Protein AF-A0A452ZHY8-F1 (afdb_monomer_lite)

Radius of gyration: 26.72 Å; chains: 1; bounding box: 49×67×68 Å

Sequence (196 aa):
EKAAPAADADHSKALELFGELCGEADCHALRGLLEKEVHNFFKKNFKFLVTDTVEHSDGVQKYIRVRVGSEAGGGRGRGGRGGGGRGGGGRGRKRKNMNGSDWGDDRPFDSRGSSSWPANAGKFLRFHLCKENKDTQDALGVIGKMLGLQSRSFGFSGTKDKRAVTTQQVTVFKVPANKIAALNKRLYGIKVGNFW

InterPro domains:
  IPR001656 Pseudouridine synthase, TruD [PF01142] (119-186)
  IPR001656 Pseudouridine synthase, TruD [PTHR13326] (28-196)
  IPR020103 Pseudouridine synthase, catalytic domain superfamily [SSF55120] (116-195)
  IPR020119 Pseudouridine synthase TruD, conserved site [PS01268] (158-171)

pLDDT: mean 73.26, std 20.76, range [31.92, 96.25]

Organism: Aegilops tauschii subsp. strangulata (NCBI:txid200361)

Foldseek 3Di:
DDDDPDPPPPCVVVLVVVCVVPNPVVSVVVVVVVVVVVQVVCVVQPVQKDWDWDADPVNPDIDIDIDGHPPVCPPPPPPDDDDDDDDDDDDDDDPPDPDDDPPPPVPPPDPVDDPNQDPPDDQKKKKKKWAALAKPLVLLCVLCVQVVHDSVQKDFDDIDDNHGTDIGMIMGGRDDPVSSQVCQVVDDRMHMGDID

Secondary structure (DSSP, 8-state):
--PPPP----THHHHHHHHHHH-HHHHHHHHHHHHHHHHHHHHHH-TTEEEEEEE-TTSS-EEEEEEE-GGG----------------------------------S-S--SS-TTS-TTS-SEEEEEEEEES--HHHHHHHHHHHHT--GGGEEES----SSSEEEEEEEEES--HHHHHHGGGT-SSEEEE---

Structure (mmCIF, N/CA/C/O backbone):
data_AF-A0A452ZHY8-F1
#
_entry.id   AF-A0A452ZHY8-F1
#
loop_
_atom_site.group_PDB
_atom_site.id
_atom_site.t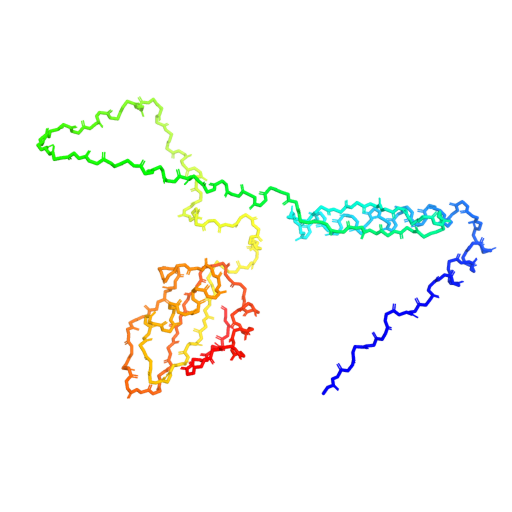ype_symbol
_atom_site.label_atom_id
_atom_site.label_alt_id
_atom_site.label_comp_id
_atom_site.label_asym_id
_atom_site.label_entity_id
_atom_site.label_seq_id
_atom_site.pdbx_PDB_ins_code
_atom_site.Cartn_x
_atom_site.Cartn_y
_atom_site.Cartn_z
_atom_site.occupancy
_atom_site.B_iso_or_equiv
_atom_site.auth_seq_id
_atom_site.auth_comp_id
_atom_site.auth_asym_id
_atom_site.auth_atom_id
_atom_site.pdbx_PDB_model_num
ATOM 1 N N . GLU A 1 1 ? -5.598 -25.749 1.623 1.00 36.91 1 GLU A N 1
ATOM 2 C CA . GLU A 1 1 ? -6.836 -25.315 2.293 1.00 36.91 1 GLU A CA 1
ATOM 3 C C . GLU A 1 1 ? -6.612 -25.468 3.790 1.00 36.91 1 GLU A C 1
ATOM 5 O O . GLU A 1 1 ? -6.402 -26.582 4.241 1.00 36.91 1 GLU A O 1
ATOM 10 N N . LYS A 1 2 ? -6.418 -24.371 4.531 1.00 38.81 2 LYS A N 1
ATOM 11 C CA . LYS A 1 2 ? -6.102 -24.436 5.967 1.00 38.81 2 LYS A CA 1
ATOM 12 C C . LYS A 1 2 ? -7.285 -23.819 6.698 1.00 38.81 2 LYS A C 1
ATOM 14 O O . LYS A 1 2 ? -7.429 -22.599 6.693 1.00 38.81 2 LYS A O 1
ATOM 19 N N . ALA A 1 3 ? -8.164 -24.682 7.199 1.00 38.59 3 ALA A N 1
ATOM 20 C CA . ALA A 1 3 ? -9.330 -24.303 7.979 1.00 38.59 3 ALA A CA 1
ATOM 21 C C . ALA A 1 3 ? -8.893 -23.469 9.194 1.00 38.59 3 ALA A C 1
ATOM 23 O O . ALA A 1 3 ? -7.910 -23.797 9.863 1.00 38.59 3 ALA A O 1
ATOM 24 N N . ALA A 1 4 ? -9.598 -22.365 9.436 1.00 36.81 4 ALA A N 1
ATOM 25 C CA . ALA A 1 4 ? -9.479 -21.615 10.676 1.00 36.81 4 ALA A CA 1
ATOM 26 C C . ALA A 1 4 ? -9.953 -22.508 11.839 1.00 36.81 4 ALA A C 1
ATOM 28 O O . ALA A 1 4 ? -10.940 -23.226 11.661 1.00 36.81 4 ALA A O 1
ATOM 29 N N . PRO A 1 5 ? -9.289 -22.501 13.007 1.00 41.28 5 PRO A N 1
ATOM 30 C CA . PRO A 1 5 ? -9.844 -23.158 14.182 1.00 41.28 5 PRO A CA 1
ATOM 31 C C . PRO A 1 5 ? -11.167 -22.471 14.547 1.00 41.28 5 PRO A C 1
ATOM 33 O O . PRO A 1 5 ? -11.229 -21.241 14.614 1.00 41.28 5 PRO A O 1
ATOM 36 N N . ALA A 1 6 ? -12.221 -23.272 14.712 1.00 38.12 6 ALA A N 1
ATOM 37 C CA . ALA A 1 6 ? -13.543 -22.820 15.122 1.00 38.12 6 ALA A CA 1
ATOM 38 C C . ALA A 1 6 ? -13.436 -21.999 16.416 1.00 38.12 6 ALA A C 1
ATOM 40 O O . ALA A 1 6 ? -12.842 -22.440 17.398 1.00 38.12 6 ALA A O 1
ATOM 41 N N . ALA A 1 7 ? -13.989 -20.790 16.385 1.00 47.16 7 ALA A N 1
ATOM 42 C CA . ALA A 1 7 ? -13.972 -19.823 17.476 1.00 47.16 7 ALA A CA 1
ATOM 43 C C . ALA A 1 7 ? -15.085 -20.072 18.515 1.00 47.16 7 ALA A C 1
ATOM 45 O O . ALA A 1 7 ? -15.485 -19.140 19.201 1.00 47.16 7 ALA A O 1
ATOM 46 N N . ASP A 1 8 ? -15.563 -21.311 18.647 1.00 45.50 8 ASP A N 1
ATOM 47 C CA . ASP A 1 8 ? -16.618 -21.700 19.592 1.00 45.50 8 ASP A CA 1
ATOM 48 C C . ASP A 1 8 ? -16.022 -22.406 20.815 1.00 45.50 8 ASP A C 1
ATOM 50 O O . ASP A 1 8 ? -16.401 -23.515 21.187 1.00 45.50 8 ASP A O 1
ATOM 54 N N . ALA A 1 9 ? -15.042 -21.767 21.457 1.00 54.12 9 ALA A N 1
ATOM 55 C CA . ALA A 1 9 ? -14.790 -22.082 22.854 1.00 54.12 9 ALA A CA 1
ATOM 56 C C . ALA A 1 9 ? -15.953 -21.473 23.647 1.00 54.12 9 ALA A C 1
ATOM 58 O O . ALA A 1 9 ? -16.084 -20.253 23.745 1.00 54.12 9 ALA A O 1
ATOM 59 N N . ASP A 1 10 ? -16.840 -22.328 24.141 1.00 59.06 10 ASP A N 1
ATOM 60 C CA . ASP A 1 10 ? -18.013 -21.936 24.912 1.00 59.06 10 ASP A CA 1
ATOM 61 C C . ASP A 1 10 ? -17.572 -21.469 26.312 1.00 59.06 10 ASP A C 1
ATOM 63 O O . ASP A 1 10 ? -17.487 -22.235 27.273 1.00 59.06 10 ASP A O 1
ATOM 67 N N . HIS A 1 11 ? -17.196 -20.190 26.412 1.00 64.56 11 HIS A N 1
ATOM 68 C CA . HIS A 1 11 ? -16.722 -19.566 27.654 1.00 64.56 11 HIS A CA 1
ATOM 69 C C . HIS A 1 11 ? -17.855 -19.342 28.670 1.00 64.56 11 HIS A C 1
ATOM 71 O O . HIS A 1 11 ? -17.598 -18.895 29.789 1.00 64.56 11 HIS A O 1
ATOM 77 N N . SER A 1 12 ? -19.096 -19.672 28.304 1.00 64.31 12 SER A N 1
ATOM 78 C CA . SER A 1 12 ? -20.286 -19.586 29.155 1.00 64.31 12 SER A CA 1
ATOM 79 C C . SER A 1 12 ? -20.088 -20.370 30.453 1.00 64.31 12 SER A C 1
ATOM 81 O O . SER A 1 12 ? -20.297 -19.833 31.538 1.00 64.31 12 SER A O 1
ATOM 83 N N . LYS A 1 13 ? -19.515 -21.577 30.352 1.00 66.62 13 LYS A N 1
ATOM 84 C CA . LYS A 1 13 ? -19.197 -22.441 31.500 1.00 66.62 13 LYS A CA 1
ATOM 85 C C . LYS A 1 13 ? -18.173 -21.834 32.460 1.00 66.62 13 LYS A C 1
ATOM 87 O O . LYS A 1 13 ? -18.271 -22.022 33.666 1.00 66.62 13 LYS A O 1
ATOM 92 N N . ALA A 1 14 ? -17.187 -21.102 31.941 1.00 67.44 14 ALA A N 1
ATOM 93 C CA . ALA A 1 14 ? -16.179 -20.450 32.775 1.00 67.44 14 ALA A CA 1
ATOM 94 C C . ALA A 1 14 ? -16.770 -19.269 33.560 1.00 67.44 14 ALA A C 1
ATOM 96 O O . ALA A 1 14 ? -16.368 -19.030 34.693 1.00 67.44 14 ALA A O 1
ATOM 97 N N . LEU A 1 15 ? -17.736 -18.556 32.974 1.00 64.94 15 LEU A N 1
ATOM 98 C CA . LEU A 1 15 ? -18.441 -17.459 33.637 1.00 64.94 15 LEU A CA 1
ATOM 99 C C . LEU A 1 15 ? -19.461 -17.963 34.667 1.00 64.94 15 LEU A C 1
ATOM 101 O O . LEU A 1 15 ? -19.604 -17.331 35.707 1.00 64.94 15 LEU A O 1
ATOM 105 N N . GLU A 1 16 ? -20.125 -19.092 34.407 1.00 66.38 16 GLU A N 1
ATOM 106 C CA . GLU A 1 16 ? -21.015 -19.753 35.376 1.00 66.38 16 GLU A CA 1
ATOM 107 C C . GLU A 1 16 ? -20.241 -20.239 36.607 1.00 66.38 16 GLU A C 1
ATOM 109 O O . GLU A 1 16 ? -20.597 -19.888 37.730 1.00 66.38 16 GLU A O 1
ATOM 114 N N . LEU A 1 17 ? -19.113 -20.933 36.403 1.00 67.88 17 LEU A N 1
ATOM 115 C CA . LEU A 1 17 ? -18.230 -21.365 37.495 1.00 67.88 17 LEU A CA 1
ATOM 116 C C . LEU A 1 17 ? -17.676 -20.183 38.305 1.00 67.88 17 LEU A C 1
ATOM 118 O O . LEU A 1 17 ? -17.515 -20.276 39.519 1.00 67.88 17 LEU A O 1
ATOM 122 N N . PHE A 1 18 ? -17.389 -19.054 37.649 1.00 63.06 18 PHE A N 1
ATOM 123 C CA . PHE A 1 18 ? -16.955 -17.839 38.341 1.00 63.06 18 PHE A CA 1
ATOM 124 C C . PHE A 1 18 ? -18.095 -17.202 39.154 1.00 63.06 18 PHE A C 1
ATOM 126 O O . PHE A 1 18 ? -17.855 -16.669 40.238 1.00 63.06 18 PHE A O 1
ATOM 133 N N . GLY A 1 19 ? -19.335 -17.304 38.663 1.00 63.78 19 GLY A N 1
ATOM 134 C CA . GLY A 1 19 ? -20.552 -16.881 39.362 1.00 63.78 19 GLY A CA 1
ATOM 135 C C . GLY A 1 19 ? -20.787 -17.644 40.655 1.00 63.78 19 GLY A C 1
ATOM 136 O O . GLY A 1 19 ? -21.099 -17.029 41.673 1.00 63.78 19 GLY A O 1
ATOM 137 N N . GLU A 1 20 ? -20.556 -18.954 40.641 1.00 69.56 20 GLU A N 1
ATOM 138 C CA . GLU A 1 20 ? -20.642 -19.800 41.837 1.00 69.56 20 GLU A CA 1
ATOM 139 C C . GLU A 1 20 ? -19.535 -19.496 42.862 1.00 69.56 20 GLU A C 1
ATOM 141 O O . GLU A 1 20 ? -19.762 -19.610 44.065 1.00 69.56 20 GLU A O 1
ATOM 146 N N . LEU A 1 21 ? -18.348 -19.081 42.404 1.00 69.06 21 LEU A N 1
ATOM 147 C CA . LEU A 1 21 ? -17.177 -18.825 43.254 1.00 69.06 21 LEU A CA 1
ATOM 148 C C . LEU A 1 21 ? -17.142 -17.424 43.880 1.00 69.06 21 LEU A C 1
ATOM 150 O O . LEU A 1 21 ? -16.741 -17.284 45.034 1.00 69.06 21 LEU A O 1
ATOM 154 N N . CYS A 1 22 ? -17.514 -16.388 43.125 1.00 67.50 22 CYS A N 1
ATOM 155 C CA . CYS A 1 22 ? -17.389 -14.986 43.547 1.00 67.50 22 CYS A CA 1
ATOM 156 C C . CYS A 1 22 ? -18.741 -14.281 43.737 1.00 67.50 22 CYS A C 1
ATOM 158 O O . CYS A 1 22 ? -18.785 -13.146 44.197 1.00 67.50 22 CYS A O 1
ATOM 160 N N . GLY A 1 23 ? -19.855 -14.940 43.419 1.00 70.12 23 GLY A N 1
ATOM 161 C CA . GLY A 1 23 ? -21.178 -14.331 43.454 1.00 70.12 23 GLY A CA 1
ATOM 162 C C . GLY A 1 23 ? -21.508 -13.528 42.191 1.00 70.12 23 GLY A C 1
ATOM 163 O O . GLY A 1 23 ? -20.652 -13.071 41.428 1.00 70.12 23 GLY A O 1
ATOM 164 N N . GLU A 1 24 ? -22.808 -13.359 41.958 1.00 64.50 24 GLU A N 1
ATOM 165 C CA . GLU A 1 24 ? -23.361 -12.822 40.708 1.00 64.50 24 GLU A CA 1
ATOM 166 C C . GLU A 1 24 ? -23.019 -11.334 40.481 1.00 64.50 24 GLU A C 1
ATOM 168 O O . GLU A 1 24 ? -22.801 -10.899 39.346 1.00 64.50 24 GLU A O 1
ATOM 173 N N . ALA A 1 25 ? -22.877 -10.564 41.566 1.00 68.44 25 ALA A N 1
ATOM 174 C CA . ALA A 1 25 ? -22.497 -9.151 41.521 1.00 68.44 25 ALA A CA 1
ATOM 175 C C . ALA A 1 25 ? -21.068 -8.939 40.983 1.00 68.44 25 ALA A C 1
ATOM 177 O O . ALA A 1 25 ? -20.843 -8.062 40.141 1.00 68.44 25 ALA A O 1
ATOM 178 N N . ASP A 1 26 ? -20.119 -9.776 41.406 1.00 73.38 26 ASP A N 1
ATOM 179 C CA . ASP A 1 26 ? -18.714 -9.681 40.998 1.00 73.38 26 ASP A CA 1
ATOM 180 C C . ASP A 1 26 ? -18.525 -10.113 39.539 1.00 73.38 26 ASP A C 1
ATOM 182 O O . ASP A 1 26 ? -17.760 -9.501 38.786 1.00 73.38 26 ASP A O 1
ATOM 186 N N . CYS A 1 27 ? -19.310 -11.092 39.086 1.00 65.69 27 CYS A N 1
ATOM 187 C CA . CYS A 1 27 ? -19.359 -11.480 37.677 1.00 65.69 27 CYS A CA 1
ATOM 188 C C . CYS A 1 27 ? -19.886 -10.360 36.777 1.00 65.69 27 CYS A C 1
ATOM 190 O O . CYS A 1 27 ? -19.333 -10.117 35.699 1.00 65.69 27 CYS A O 1
ATOM 192 N N . HIS A 1 28 ? -20.927 -9.645 37.210 1.00 71.25 28 HIS A N 1
ATOM 193 C CA . HIS A 1 28 ? -21.454 -8.506 36.461 1.00 71.25 28 HIS A CA 1
ATOM 194 C C . HIS A 1 28 ? -20.443 -7.345 36.409 1.00 71.25 28 HIS A C 1
ATOM 196 O O . HIS A 1 28 ? -20.265 -6.716 35.360 1.00 71.25 28 HIS A O 1
ATOM 202 N N . ALA A 1 29 ? -19.724 -7.090 37.508 1.00 76.81 29 ALA A N 1
ATOM 203 C CA . ALA A 1 29 ? -18.660 -6.089 37.555 1.00 76.81 29 ALA A CA 1
ATOM 204 C C . ALA A 1 29 ? -17.498 -6.428 36.602 1.00 76.81 29 ALA A C 1
ATOM 206 O O . ALA A 1 29 ? -17.050 -5.561 35.845 1.00 76.81 29 ALA A O 1
ATOM 207 N N . LEU A 1 30 ? -17.056 -7.690 36.575 1.00 77.12 30 LEU A N 1
ATOM 208 C CA . LEU A 1 30 ? -16.017 -8.168 35.657 1.00 77.12 30 LEU A CA 1
ATOM 209 C C . LEU A 1 30 ? -16.431 -8.053 34.188 1.00 77.12 30 LEU A C 1
ATOM 211 O O . LEU A 1 30 ? -15.639 -7.577 33.372 1.00 77.12 30 LEU A O 1
ATOM 215 N N . ARG A 1 31 ? -17.677 -8.412 33.846 1.00 76.75 31 ARG A N 1
ATOM 216 C CA . ARG A 1 31 ? -18.214 -8.207 32.489 1.00 76.75 31 ARG A CA 1
ATOM 217 C C . ARG A 1 31 ? -18.175 -6.729 32.095 1.00 76.75 31 ARG A C 1
ATOM 219 O O . ARG A 1 31 ? -17.670 -6.401 31.024 1.00 76.75 31 ARG A O 1
ATOM 226 N N . GLY A 1 32 ? -18.604 -5.832 32.984 1.00 79.44 32 GLY A N 1
ATOM 227 C CA . GLY A 1 32 ? -18.567 -4.387 32.734 1.00 79.44 32 GLY A CA 1
ATOM 228 C C . GLY A 1 32 ? -17.150 -3.815 32.574 1.00 79.44 32 GLY A C 1
ATOM 229 O O . GLY A 1 32 ? -16.938 -2.897 31.778 1.00 79.44 32 GLY A O 1
ATOM 23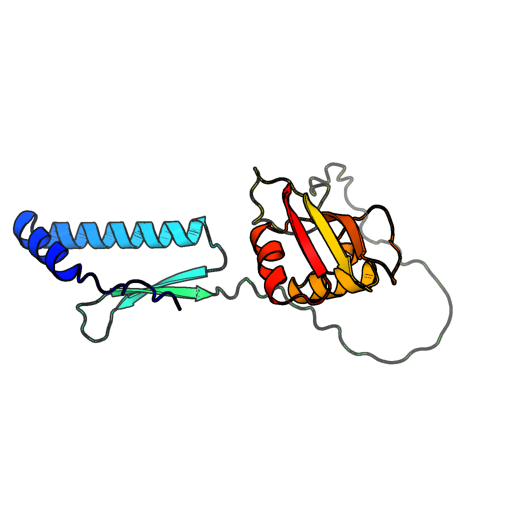0 N N . LEU A 1 33 ? -16.160 -4.348 33.299 1.00 82.25 33 LEU A N 1
ATOM 231 C CA . LEU A 1 33 ? -14.751 -3.976 33.122 1.00 82.25 33 LEU A CA 1
ATOM 232 C C . LEU A 1 33 ? -14.205 -4.446 31.771 1.00 82.25 33 LEU A C 1
ATOM 234 O O . LEU A 1 33 ? -13.568 -3.660 31.066 1.00 82.25 33 LEU A O 1
ATOM 238 N N . LEU A 1 34 ? -14.490 -5.693 31.390 1.00 82.94 34 LEU A N 1
ATOM 239 C CA . LEU A 1 34 ? -14.065 -6.257 30.111 1.00 82.94 34 LEU A CA 1
ATOM 240 C C . LEU A 1 34 ? -14.664 -5.474 28.935 1.00 82.94 34 LEU A C 1
ATOM 242 O O . LEU A 1 34 ? -13.941 -5.107 28.010 1.00 82.94 34 LEU A O 1
ATOM 246 N N . GLU A 1 35 ? -15.958 -5.149 28.997 1.00 84.12 35 GLU A N 1
ATOM 247 C CA . GLU A 1 35 ? -16.627 -4.316 27.993 1.00 84.12 35 GLU A CA 1
ATOM 248 C C . GLU A 1 35 ? -15.914 -2.968 27.824 1.00 84.12 35 GLU A C 1
ATOM 250 O O . GLU A 1 35 ? -15.536 -2.591 26.709 1.00 84.12 35 GLU A O 1
ATOM 255 N N . LYS A 1 36 ? -15.662 -2.253 28.930 1.00 85.44 36 LYS A N 1
ATOM 256 C CA . LYS A 1 36 ? -14.953 -0.963 28.908 1.00 85.44 36 LYS A CA 1
ATOM 257 C C . LYS A 1 36 ? -13.563 -1.080 28.291 1.00 85.44 36 LYS A C 1
ATOM 259 O O . LYS A 1 36 ? -13.186 -0.215 27.494 1.00 85.44 36 LYS A O 1
ATOM 264 N N . GLU A 1 37 ? -12.811 -2.124 28.629 1.00 86.44 37 GLU A N 1
ATOM 265 C CA . GLU A 1 37 ? -11.452 -2.298 28.120 1.00 86.44 37 GLU A CA 1
ATOM 266 C C . GLU A 1 37 ? -11.441 -2.601 26.619 1.00 86.44 37 GLU A C 1
ATOM 268 O O . GLU A 1 37 ? -10.663 -2.002 25.871 1.00 86.44 37 GLU A O 1
ATOM 273 N N . VAL A 1 38 ? -12.381 -3.419 26.137 1.00 87.31 38 VAL A N 1
ATOM 274 C CA . VAL A 1 38 ? -12.543 -3.666 24.699 1.00 87.31 38 VAL A CA 1
ATOM 275 C C . VAL A 1 38 ? -12.931 -2.376 23.967 1.00 87.31 38 VAL A C 1
ATOM 277 O O . VAL A 1 38 ? -12.303 -2.025 22.964 1.00 87.31 38 VAL A O 1
ATOM 280 N N . HIS A 1 39 ? -13.892 -1.596 24.478 1.00 85.19 39 HIS A N 1
ATOM 281 C CA . HIS A 1 39 ? -14.227 -0.291 23.892 1.00 85.19 39 HIS A CA 1
ATOM 282 C C . HIS A 1 39 ? -13.020 0.660 23.850 1.00 85.19 39 HIS A C 1
ATOM 284 O O . HIS A 1 39 ? -12.799 1.332 22.836 1.00 85.19 39 HIS A O 1
ATOM 290 N N . ASN A 1 40 ? -12.217 0.708 24.916 1.00 87.38 40 ASN A N 1
ATOM 291 C CA . ASN A 1 40 ? -11.002 1.521 24.980 1.00 87.38 40 ASN A CA 1
ATOM 292 C C . ASN A 1 40 ? -9.948 1.071 23.967 1.00 87.38 40 ASN A C 1
ATOM 294 O O . ASN A 1 40 ? -9.325 1.919 23.321 1.00 87.38 40 ASN A O 1
ATOM 298 N N . PHE A 1 41 ? -9.768 -0.237 23.784 1.00 86.88 41 PHE A N 1
ATOM 299 C CA . PHE A 1 41 ? -8.856 -0.787 22.788 1.00 86.88 41 PHE A CA 1
ATOM 300 C C . PHE A 1 41 ? -9.218 -0.318 21.373 1.00 86.88 41 PHE A C 1
ATOM 302 O O . PHE A 1 41 ? -8.347 0.167 20.643 1.00 86.88 41 PHE A O 1
ATOM 309 N N . PHE A 1 42 ? -10.501 -0.379 20.997 1.00 86.12 42 PHE A N 1
ATOM 310 C CA . PHE A 1 42 ? -10.949 0.107 19.689 1.00 86.12 42 PHE A CA 1
ATOM 311 C C . PHE A 1 42 ? -10.802 1.625 19.548 1.00 86.12 42 PHE A C 1
ATOM 313 O O . PHE A 1 42 ? -10.274 2.085 18.538 1.00 86.12 42 PHE A O 1
ATOM 320 N N . LYS A 1 43 ? -11.170 2.410 20.570 1.00 81.25 43 LYS A N 1
ATOM 321 C CA . LYS A 1 43 ? -11.026 3.878 20.544 1.00 81.25 43 LYS A CA 1
ATOM 322 C C . LYS A 1 43 ? -9.569 4.330 20.399 1.00 81.25 43 LYS A C 1
ATOM 324 O O . LYS A 1 43 ? -9.292 5.279 19.666 1.00 81.25 43 LYS A O 1
ATOM 329 N N . LYS A 1 44 ? -8.632 3.657 21.077 1.00 80.44 44 LYS A N 1
ATOM 330 C CA . LYS A 1 44 ? -7.197 3.987 21.029 1.00 80.44 44 LYS A CA 1
ATOM 331 C C . LYS A 1 44 ? -6.570 3.630 19.679 1.00 80.44 44 LYS A C 1
ATOM 333 O O . LYS A 1 44 ? -5.830 4.441 19.124 1.00 80.44 44 LYS A O 1
ATOM 338 N N . ASN A 1 45 ? -6.874 2.446 19.142 1.00 81.56 45 ASN A N 1
ATOM 339 C CA . ASN A 1 45 ? -6.190 1.908 17.960 1.00 81.56 45 ASN A CA 1
ATOM 340 C C . ASN A 1 45 ? -6.899 2.219 16.632 1.00 81.56 45 ASN A C 1
ATOM 342 O O . ASN A 1 45 ? -6.251 2.327 15.591 1.00 81.56 45 ASN A O 1
ATOM 346 N N . PHE A 1 46 ? -8.222 2.392 16.651 1.00 80.06 46 PHE A N 1
ATOM 347 C CA . PHE A 1 46 ? -9.054 2.476 15.453 1.00 80.06 46 PHE A CA 1
ATOM 348 C C . PHE A 1 46 ? -10.044 3.640 15.541 1.00 80.06 46 PHE A C 1
ATOM 350 O O . PHE A 1 46 ? -11.252 3.447 15.603 1.00 80.06 46 PHE A O 1
ATOM 357 N N . LYS A 1 47 ? -9.531 4.875 15.469 1.00 77.50 47 LYS A N 1
ATOM 358 C CA . LYS A 1 47 ? -10.323 6.122 15.568 1.00 77.50 47 LYS A CA 1
ATOM 359 C C . LYS A 1 47 ? -11.478 6.247 14.557 1.00 77.50 47 LYS A C 1
ATOM 361 O O . LYS A 1 47 ? -12.364 7.064 14.751 1.00 77.50 47 LYS A O 1
ATOM 366 N N . PHE A 1 48 ? -11.454 5.474 13.470 1.00 75.81 48 PHE A N 1
ATOM 367 C CA . PHE A 1 48 ? -12.508 5.442 12.447 1.00 75.81 48 PHE A CA 1
ATOM 368 C C . PHE A 1 48 ? -13.602 4.398 12.727 1.00 75.81 48 PHE A C 1
ATOM 370 O O . PHE A 1 48 ? -14.567 4.312 11.968 1.00 75.81 48 PHE A O 1
ATOM 377 N N . LEU A 1 49 ? -13.444 3.575 13.766 1.00 80.19 49 LEU A N 1
ATOM 378 C CA . LEU A 1 49 ? -14.420 2.577 14.181 1.00 80.19 49 LEU A CA 1
ATOM 379 C C . LEU A 1 49 ? -15.186 3.081 15.403 1.00 80.19 49 LEU A C 1
ATOM 381 O O . LEU A 1 49 ? -14.607 3.584 16.363 1.00 80.19 49 LEU A O 1
ATOM 385 N N . VAL A 1 50 ? -16.500 2.917 15.356 1.00 81.19 50 VAL A N 1
ATOM 386 C CA . VAL A 1 50 ? -17.420 3.182 16.458 1.00 81.19 50 VAL A CA 1
ATOM 387 C C . VAL A 1 50 ? -17.834 1.837 17.029 1.00 81.19 50 VAL A C 1
ATOM 389 O O . VAL A 1 50 ? -18.248 0.953 16.281 1.00 81.19 50 VAL A O 1
ATOM 392 N N . THR A 1 51 ? -17.704 1.675 18.341 1.00 86.75 51 THR A N 1
ATOM 393 C CA . THR A 1 51 ? -18.106 0.455 19.041 1.00 86.75 51 THR A CA 1
ATOM 394 C C . THR A 1 51 ? -19.262 0.733 19.986 1.00 86.75 51 THR A C 1
ATOM 396 O O . THR A 1 51 ? -19.238 1.715 20.727 1.00 86.75 51 THR A O 1
ATOM 399 N N . ASP A 1 52 ? -20.264 -0.140 19.964 1.00 84.44 52 ASP A N 1
ATOM 400 C CA . ASP A 1 52 ? -21.441 -0.079 20.826 1.00 84.44 52 ASP A CA 1
ATOM 401 C C . ASP A 1 52 ? -21.837 -1.477 21.304 1.00 84.44 52 ASP A C 1
ATOM 403 O O . ASP A 1 52 ? -21.749 -2.438 20.541 1.00 84.44 52 ASP A O 1
ATOM 407 N N . THR A 1 53 ? -22.250 -1.589 22.563 1.00 86.06 53 THR A N 1
ATOM 408 C CA . THR A 1 53 ? -22.765 -2.842 23.124 1.00 86.06 53 THR A CA 1
ATOM 409 C C . THR A 1 53 ? -24.202 -3.035 22.665 1.00 86.06 53 THR A C 1
ATOM 411 O O . THR A 1 53 ? -25.028 -2.132 22.799 1.00 86.06 53 THR A O 1
ATOM 414 N N . VAL A 1 54 ? -24.497 -4.205 22.110 1.00 82.81 54 VAL A N 1
ATOM 415 C CA . VAL A 1 54 ? -25.844 -4.609 21.715 1.00 82.81 54 VAL A CA 1
ATOM 416 C C . VAL A 1 54 ? -26.212 -5.858 22.501 1.00 82.81 54 VAL A C 1
ATOM 418 O O . VAL A 1 54 ? -25.418 -6.792 22.613 1.00 82.81 54 VAL A O 1
ATOM 421 N N . GLU A 1 55 ? -27.417 -5.853 23.054 1.00 83.44 55 GLU A N 1
ATOM 422 C CA . GLU A 1 55 ? -27.992 -7.009 23.732 1.00 83.44 55 GLU A CA 1
ATOM 423 C C . GLU A 1 55 ? -28.738 -7.861 22.702 1.00 83.44 55 GLU A C 1
ATOM 425 O O . GLU A 1 55 ? -29.445 -7.340 21.834 1.00 83.44 55 GLU A O 1
ATOM 430 N N . HIS A 1 56 ? -28.527 -9.173 22.753 1.00 74.50 56 HIS A N 1
ATOM 431 C CA . HIS A 1 56 ? -29.264 -10.130 21.939 1.00 74.50 56 HIS A CA 1
ATOM 432 C C . HIS A 1 56 ? -30.714 -10.238 22.438 1.00 74.50 56 HIS A C 1
ATOM 434 O O . HIS A 1 56 ? -30.985 -9.958 23.606 1.00 74.50 56 HIS A O 1
ATOM 440 N N . SER A 1 57 ? -31.642 -10.661 21.572 1.00 69.69 57 SER A N 1
ATOM 441 C CA . SER A 1 57 ? -33.086 -10.756 21.872 1.00 69.69 57 SER A CA 1
ATOM 442 C C . SER A 1 57 ? -33.413 -11.562 23.126 1.00 69.69 57 SER A C 1
ATOM 444 O O . SER A 1 57 ? -34.440 -11.333 23.756 1.00 69.69 57 SER A O 1
ATOM 446 N N . ASP A 1 58 ?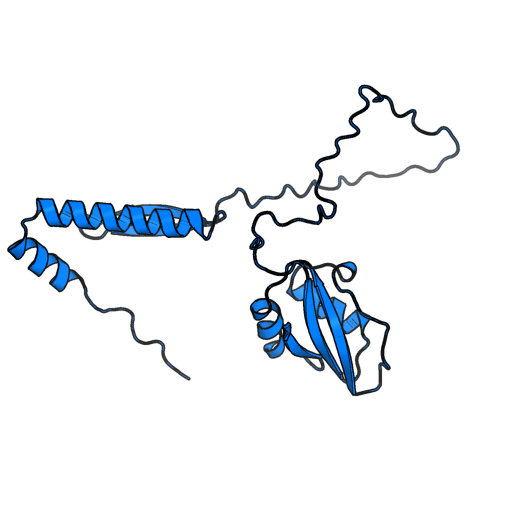 -32.520 -12.475 23.491 1.00 70.00 58 ASP A N 1
ATOM 447 C CA . ASP A 1 58 ? -32.707 -13.410 24.591 1.00 70.00 58 ASP A CA 1
ATOM 448 C C . ASP A 1 58 ? -32.293 -12.802 25.944 1.00 70.00 58 ASP A C 1
ATOM 450 O O . ASP A 1 58 ? -32.423 -13.452 26.974 1.00 70.00 58 ASP A O 1
ATOM 454 N N . GLY A 1 59 ? -31.746 -11.577 25.968 1.00 65.06 59 GLY A N 1
ATOM 455 C CA . GLY A 1 59 ? -31.315 -10.860 27.181 1.00 65.06 59 GLY A CA 1
ATOM 456 C C . GLY A 1 59 ? -30.066 -11.430 27.872 1.00 65.06 59 GLY A C 1
ATOM 457 O O . GLY A 1 59 ? -29.447 -10.755 28.691 1.00 65.06 59 GLY A O 1
ATOM 458 N N . VAL A 1 60 ? -29.659 -12.651 27.516 1.00 66.94 60 VAL A N 1
ATOM 459 C CA . VAL A 1 60 ? -28.526 -13.371 28.122 1.00 66.94 60 VAL A CA 1
ATOM 460 C C . VAL A 1 60 ? -27.188 -13.004 27.472 1.00 66.94 60 VAL A C 1
ATOM 462 O O . VAL A 1 60 ? -26.158 -12.919 28.146 1.00 66.94 60 VAL A O 1
ATOM 465 N N . GLN A 1 61 ? -27.184 -12.773 26.157 1.00 69.44 61 GLN A N 1
ATOM 466 C CA . GLN A 1 61 ? -25.964 -12.529 25.390 1.00 69.44 61 GLN A CA 1
ATOM 467 C C . GLN A 1 61 ? -25.797 -11.046 25.058 1.00 69.44 61 GLN A C 1
ATOM 469 O O . GLN A 1 61 ? -26.709 -10.397 24.549 1.00 69.44 61 GLN A O 1
ATOM 474 N N . LYS A 1 62 ? -24.594 -10.521 25.302 1.00 78.38 62 LYS A N 1
ATOM 475 C CA . LYS A 1 62 ? -24.183 -9.168 24.913 1.00 78.38 62 LYS A CA 1
ATOM 476 C C . LYS A 1 62 ? -22.999 -9.266 23.968 1.00 78.38 62 LYS A C 1
ATOM 478 O O . LYS A 1 62 ? -22.090 -10.062 24.193 1.00 78.38 62 LYS A O 1
ATOM 483 N N . TYR A 1 63 ? -23.000 -8.455 22.920 1.00 82.56 63 TYR A N 1
ATOM 484 C CA . TYR A 1 63 ? -21.898 -8.398 21.968 1.00 82.56 63 TYR A CA 1
ATOM 485 C C . TYR A 1 63 ? -21.529 -6.956 21.646 1.00 82.56 63 TYR A C 1
ATOM 487 O O . TYR A 1 63 ? -22.366 -6.054 21.614 1.00 82.56 63 TYR A O 1
ATOM 495 N N . ILE A 1 64 ? -20.244 -6.739 21.377 1.00 85.75 64 ILE A N 1
ATOM 496 C CA . ILE A 1 64 ? -19.740 -5.437 20.950 1.00 85.75 64 ILE A CA 1
ATOM 497 C C . ILE A 1 64 ? -19.853 -5.370 19.432 1.00 85.75 64 ILE A C 1
ATOM 499 O O . ILE A 1 64 ? -19.132 -6.044 18.695 1.00 85.75 64 ILE A O 1
ATOM 503 N N . ARG A 1 65 ? -20.767 -4.530 18.954 1.00 84.06 65 ARG A N 1
ATOM 504 C CA . ARG A 1 65 ? -20.915 -4.222 17.537 1.00 84.06 65 ARG A CA 1
ATOM 505 C C . ARG A 1 65 ? -19.882 -3.174 17.143 1.00 84.06 65 ARG A C 1
ATOM 507 O O . ARG A 1 65 ? -19.760 -2.132 17.781 1.00 84.06 65 ARG A O 1
ATOM 514 N N . VAL A 1 66 ? -19.163 -3.435 16.054 1.00 85.50 66 VAL A N 1
ATOM 515 C CA . VAL A 1 66 ? -18.169 -2.518 15.485 1.00 85.50 66 VAL A CA 1
ATOM 516 C C . VAL A 1 66 ? -18.701 -1.966 14.163 1.00 85.50 66 VAL A C 1
ATOM 518 O O . VAL A 1 66 ? -19.018 -2.721 13.246 1.00 85.50 66 VAL A O 1
ATOM 521 N N . ARG A 1 67 ? -18.812 -0.641 14.059 1.00 79.12 67 ARG A N 1
ATOM 522 C CA . ARG A 1 67 ? -19.300 0.090 12.880 1.00 79.12 67 ARG A CA 1
ATOM 523 C C . ARG A 1 67 ? -18.223 1.032 12.357 1.00 79.12 67 ARG A C 1
ATOM 525 O O . ARG A 1 67 ? -17.387 1.510 13.115 1.00 79.12 67 ARG A O 1
ATOM 532 N N . VAL A 1 68 ? -18.249 1.343 11.064 1.00 78.62 68 VAL A N 1
ATOM 533 C CA . VAL A 1 68 ? -17.408 2.416 10.511 1.00 78.62 68 VAL A CA 1
ATOM 534 C C . VAL A 1 68 ? -18.062 3.756 10.844 1.00 78.62 68 VAL A C 1
ATOM 536 O O . VAL A 1 68 ? -19.205 4.002 10.464 1.00 78.62 68 VAL A O 1
ATOM 539 N N . GLY A 1 69 ? -17.352 4.607 11.583 1.00 61.75 69 GLY A N 1
ATOM 540 C CA . GLY A 1 69 ? -17.794 5.955 11.917 1.00 61.75 69 GLY A CA 1
ATOM 541 C C . GLY A 1 69 ? -17.825 6.848 10.680 1.00 61.75 69 GLY A C 1
ATOM 542 O O . GLY A 1 69 ? -16.900 6.848 9.866 1.00 61.75 69 GLY A O 1
ATOM 543 N N . SER A 1 70 ? -18.890 7.637 10.540 1.00 52.75 70 SER A N 1
ATOM 544 C CA . SER A 1 70 ? -19.120 8.480 9.360 1.00 52.75 70 SER A CA 1
ATOM 545 C C . SER A 1 70 ? -18.179 9.695 9.249 1.00 52.75 70 SER A C 1
ATOM 547 O O . SER A 1 70 ? -18.267 10.443 8.277 1.00 52.75 70 SER A O 1
ATOM 549 N N . GLU A 1 71 ? -17.232 9.886 10.172 1.00 48.94 71 GLU A N 1
ATOM 550 C CA . GLU A 1 71 ? -16.223 10.958 10.088 1.00 48.94 71 GLU A CA 1
ATOM 551 C C . GLU A 1 71 ? -15.093 10.674 9.081 1.00 48.94 71 GLU A C 1
ATOM 553 O O . GLU A 1 71 ? -14.263 11.537 8.807 1.00 48.94 71 GLU A O 1
ATOM 558 N N . ALA A 1 72 ? -15.093 9.505 8.430 1.00 43.16 72 ALA A N 1
ATOM 559 C CA . ALA A 1 72 ? -14.267 9.252 7.246 1.00 43.16 72 ALA A CA 1
ATOM 560 C C . ALA A 1 72 ? -14.894 9.786 5.937 1.00 43.16 72 ALA A C 1
ATOM 562 O O . ALA A 1 72 ? -14.401 9.507 4.842 1.00 43.16 72 ALA A O 1
ATOM 563 N N . GLY A 1 73 ? -15.968 10.574 6.027 1.00 36.94 73 GLY A N 1
ATOM 564 C CA . GLY A 1 73 ? -16.496 11.375 4.930 1.00 36.94 73 GLY A CA 1
ATOM 565 C C . GLY A 1 73 ? -15.688 12.653 4.741 1.00 36.94 73 GLY A C 1
ATOM 566 O O . GLY A 1 73 ? -16.199 13.744 4.971 1.00 36.94 73 GLY A O 1
ATOM 567 N N . GLY A 1 74 ? -14.433 12.537 4.297 1.00 38.41 74 GLY A N 1
ATOM 568 C CA . GLY A 1 74 ? -13.737 13.666 3.687 1.00 38.41 74 GLY A CA 1
ATOM 569 C C . GLY A 1 74 ? -14.608 14.178 2.546 1.00 38.41 74 GLY A C 1
ATOM 570 O O . GLY A 1 74 ? -14.718 13.510 1.515 1.00 38.41 74 GLY A O 1
ATOM 571 N N . GLY A 1 75 ? -15.284 15.307 2.772 1.00 32.44 75 GLY A N 1
ATOM 572 C CA . GLY A 1 75 ? -16.174 15.935 1.812 1.00 32.44 75 GLY A CA 1
ATOM 573 C C . GLY A 1 75 ? -15.461 16.047 0.477 1.00 32.44 75 GLY A C 1
ATOM 574 O O . GLY A 1 75 ? -14.587 16.892 0.286 1.00 32.44 75 GLY A O 1
ATOM 575 N N . ARG A 1 76 ? -15.823 15.169 -0.460 1.00 38.12 76 ARG A N 1
ATOM 576 C CA . ARG A 1 76 ? -15.523 15.365 -1.869 1.00 38.12 76 ARG A CA 1
ATOM 577 C C . ARG A 1 76 ? -16.320 16.594 -2.261 1.00 38.12 76 ARG A C 1
ATOM 579 O O . ARG A 1 76 ? -17.500 16.487 -2.584 1.00 38.12 76 ARG A O 1
ATOM 586 N N . GLY A 1 77 ? -15.675 17.757 -2.169 1.00 34.50 77 GLY A N 1
ATOM 587 C CA . GLY A 1 77 ? -16.125 18.983 -2.800 1.00 34.50 77 GLY A CA 1
ATOM 588 C C . GLY A 1 77 ? -16.439 18.646 -4.247 1.00 34.50 77 GLY A C 1
ATOM 589 O O . GLY A 1 77 ? -15.548 18.405 -5.061 1.00 34.50 77 GLY A O 1
ATOM 590 N N . ARG A 1 78 ? -17.734 18.514 -4.508 1.00 36.91 78 ARG A N 1
ATOM 591 C CA . ARG A 1 78 ? -18.342 18.236 -5.795 1.00 36.91 78 ARG A CA 1
ATOM 592 C C . ARG A 1 78 ? -17.924 19.385 -6.702 1.00 36.91 78 ARG A C 1
ATOM 594 O O . ARG A 1 78 ? -18.484 20.471 -6.610 1.00 36.91 78 ARG A O 1
ATOM 601 N N . GLY A 1 79 ? -16.889 19.161 -7.512 1.00 36.03 79 GLY A N 1
ATOM 602 C CA . GLY A 1 79 ? -16.475 20.079 -8.565 1.00 36.03 79 GLY A CA 1
ATOM 603 C C . GLY A 1 79 ? -17.672 20.321 -9.473 1.00 36.03 79 GLY A C 1
ATOM 604 O O . GLY A 1 79 ? -18.052 19.450 -10.256 1.00 36.03 79 GLY A O 1
ATOM 605 N N . GLY A 1 80 ? -18.318 21.467 -9.276 1.00 33.75 80 GLY A N 1
ATOM 606 C CA . GLY A 1 80 ? -19.460 21.901 -10.056 1.00 33.75 80 GLY A CA 1
ATOM 607 C C . GLY A 1 80 ? -19.064 22.016 -11.520 1.00 33.75 80 GLY A C 1
ATOM 608 O O . GLY A 1 80 ? -18.088 22.678 -11.866 1.00 33.75 80 GLY A O 1
ATOM 609 N N . ARG A 1 81 ? -19.840 21.355 -12.378 1.00 42.69 81 ARG A N 1
ATOM 610 C CA . ARG A 1 81 ? -19.869 21.635 -13.808 1.00 42.69 81 ARG A CA 1
ATOM 611 C C . ARG A 1 81 ? -20.405 23.055 -14.018 1.00 42.69 81 ARG A C 1
ATOM 613 O O . ARG A 1 81 ? -21.534 23.343 -13.645 1.00 42.69 81 ARG A O 1
ATOM 620 N N . GLY A 1 82 ? -19.606 23.883 -14.674 1.00 33.66 82 GLY A N 1
ATOM 621 C CA . GLY A 1 82 ? -19.989 25.095 -15.400 1.00 33.66 82 GLY A CA 1
ATOM 622 C C . GLY A 1 82 ? -18.751 25.479 -16.213 1.00 33.66 82 GLY A C 1
ATOM 623 O O . GLY A 1 82 ? -17.6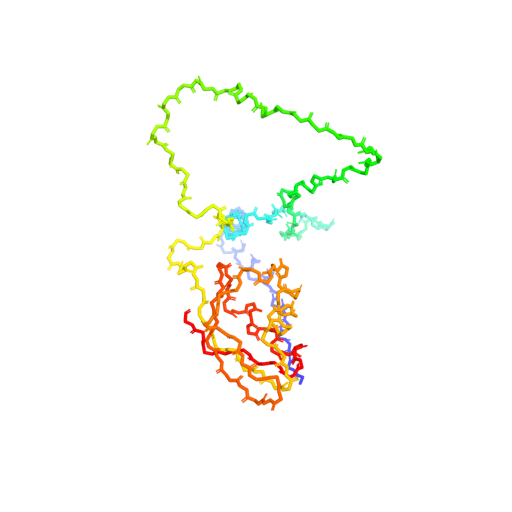82 25.625 -15.640 1.00 33.66 82 GLY A O 1
ATOM 624 N N . GLY A 1 83 ? -18.723 25.473 -17.541 1.00 32.31 83 GLY A N 1
ATOM 625 C CA . GLY A 1 83 ? -19.764 25.865 -18.478 1.00 32.31 83 GLY A CA 1
ATOM 626 C C . GLY A 1 83 ? -19.363 27.217 -19.065 1.00 32.31 83 GLY A C 1
ATOM 627 O O . GLY A 1 83 ? -19.729 28.230 -18.495 1.00 32.31 83 GLY A O 1
ATOM 628 N N . GLY A 1 84 ? -18.609 27.194 -20.174 1.00 32.47 84 GLY A N 1
ATOM 629 C CA . GLY A 1 84 ? -18.486 28.280 -21.161 1.00 32.47 84 GLY A CA 1
ATOM 630 C C . GLY A 1 84 ? -17.743 29.567 -20.765 1.00 32.47 84 GLY A C 1
ATOM 631 O O . GLY A 1 84 ? -18.000 30.163 -19.729 1.00 32.47 84 GLY A O 1
ATOM 632 N N . GLY A 1 85 ? -16.877 30.063 -21.657 1.00 31.92 85 GLY A N 1
ATOM 633 C CA . GLY A 1 85 ? -16.444 31.465 -21.622 1.00 31.92 85 GLY A CA 1
ATOM 634 C C . GLY A 1 85 ? -15.071 31.733 -22.229 1.00 31.92 85 GLY A C 1
ATOM 635 O O . GLY A 1 85 ? -14.057 31.658 -21.546 1.00 31.92 85 GLY A O 1
ATOM 636 N N . ARG A 1 86 ? -15.052 32.081 -23.518 1.00 41.88 86 ARG A N 1
ATOM 637 C CA . ARG A 1 86 ? -13.933 32.753 -24.197 1.00 41.88 86 ARG A CA 1
ATOM 638 C C . ARG A 1 86 ? -13.707 34.139 -23.569 1.00 41.88 86 ARG A C 1
ATOM 640 O O . ARG A 1 86 ? -14.687 34.803 -23.255 1.00 41.88 86 ARG A O 1
ATOM 647 N N . GLY A 1 87 ? -12.460 34.618 -23.523 1.00 33.34 87 GLY A N 1
ATOM 648 C CA . GLY A 1 87 ? -12.184 36.062 -23.480 1.00 33.34 87 GLY A CA 1
ATOM 649 C C . GLY A 1 87 ? -11.112 36.524 -22.490 1.00 33.34 87 GLY A C 1
ATOM 650 O O . GLY A 1 87 ? -11.315 36.493 -21.287 1.00 33.34 87 GLY A O 1
ATOM 651 N N . GLY A 1 88 ? -9.991 36.989 -23.051 1.00 32.91 88 GLY A N 1
ATOM 652 C CA . GLY A 1 88 ? -9.356 38.280 -22.753 1.00 32.91 88 GLY A CA 1
ATOM 653 C C . GLY A 1 88 ? -9.030 38.690 -21.310 1.00 32.91 88 GLY A C 1
ATOM 654 O O . GLY A 1 88 ? -9.907 39.049 -20.541 1.00 32.91 88 GLY A O 1
ATOM 655 N N . GLY A 1 89 ? -7.728 38.842 -21.045 1.00 34.25 89 GLY A N 1
ATOM 656 C CA . GLY A 1 89 ? -7.171 40.066 -20.455 1.00 34.25 89 GLY A CA 1
ATOM 657 C C . GLY A 1 89 ? -7.507 40.419 -18.998 1.00 34.25 89 GLY A C 1
ATOM 658 O O . GLY A 1 89 ? -8.534 41.016 -18.702 1.00 34.25 89 GLY A O 1
ATOM 659 N N . GLY A 1 90 ? -6.501 40.283 -18.129 1.00 36.91 90 GLY A N 1
ATOM 660 C CA . GLY A 1 90 ? -6.203 41.332 -17.151 1.00 36.91 90 GLY A CA 1
ATOM 661 C C . GLY A 1 90 ? -6.443 41.042 -15.665 1.00 36.91 90 GLY A C 1
ATOM 662 O O . GLY A 1 90 ? -7.498 40.596 -15.234 1.00 36.91 90 GLY A O 1
ATOM 663 N N . ARG A 1 91 ? -5.448 41.508 -14.897 1.00 37.22 91 ARG A N 1
ATOM 664 C CA . ARG A 1 91 ? -5.489 41.959 -13.494 1.00 37.22 91 ARG A CA 1
ATOM 665 C C . ARG A 1 91 ? -5.432 40.858 -12.435 1.00 37.22 91 ARG A C 1
ATOM 667 O O . ARG A 1 91 ? -6.428 40.276 -12.013 1.00 37.22 91 ARG A O 1
ATOM 674 N N . GLY A 1 92 ? -4.201 40.668 -11.949 1.00 42.84 92 GLY A N 1
ATOM 675 C CA . GLY A 1 92 ? -3.881 39.954 -10.722 1.00 42.84 92 GLY A CA 1
ATOM 676 C C . GLY A 1 92 ? -4.854 40.322 -9.608 1.00 42.84 92 GLY A C 1
ATOM 677 O O . GLY A 1 92 ? -5.012 41.488 -9.240 1.00 42.84 92 GLY A O 1
ATOM 678 N N . ARG A 1 93 ? -5.534 39.299 -9.090 1.00 46.84 93 ARG A N 1
ATOM 679 C CA . ARG A 1 93 ? -6.431 39.425 -7.949 1.00 46.84 93 ARG A CA 1
ATOM 680 C C . ARG A 1 93 ? -5.602 39.829 -6.737 1.00 46.84 93 ARG A C 1
ATOM 682 O O . ARG A 1 93 ? -4.902 39.016 -6.138 1.00 46.84 93 ARG A O 1
ATOM 689 N N . LYS A 1 94 ? -5.692 41.120 -6.422 1.00 37.16 94 LYS A N 1
ATOM 690 C CA . LYS A 1 94 ? -5.296 41.767 -5.173 1.00 37.16 94 LYS A CA 1
ATOM 691 C C . LYS A 1 94 ? -5.649 40.842 -4.004 1.00 37.16 94 LYS A C 1
ATOM 693 O O . LYS A 1 94 ? -6.825 40.655 -3.694 1.00 37.16 94 LYS A O 1
ATOM 698 N N . ARG A 1 95 ? -4.624 40.239 -3.394 1.00 47.69 95 ARG A N 1
ATOM 699 C CA . ARG A 1 95 ? -4.728 39.453 -2.159 1.00 47.69 95 ARG A CA 1
ATOM 700 C C . ARG A 1 95 ? -5.171 40.390 -1.032 1.00 47.69 95 ARG A C 1
ATOM 702 O O . ARG A 1 95 ? -4.344 40.975 -0.345 1.00 47.69 95 ARG A O 1
ATOM 709 N N . LYS A 1 96 ? -6.481 40.574 -0.861 1.00 43.97 96 LYS A N 1
ATOM 710 C CA . LYS A 1 96 ? -7.059 41.159 0.354 1.00 43.97 96 LYS A CA 1
ATOM 711 C C . LYS A 1 96 ? -7.089 40.080 1.437 1.00 43.97 96 LYS A C 1
ATOM 713 O O . LYS A 1 96 ? -8.101 39.419 1.617 1.00 43.97 96 LYS A O 1
ATOM 718 N N . ASN A 1 97 ? -5.937 39.867 2.065 1.00 41.97 97 ASN A N 1
ATOM 719 C CA . ASN A 1 97 ? -5.809 39.537 3.485 1.00 41.97 97 ASN A CA 1
ATOM 720 C C . ASN A 1 97 ? -4.315 39.554 3.831 1.00 41.97 97 ASN A C 1
ATOM 722 O O . ASN A 1 97 ? -3.653 38.524 3.883 1.00 41.97 97 ASN A O 1
ATOM 726 N N . MET A 1 98 ? -3.765 40.757 3.971 1.00 46.97 98 MET A N 1
ATOM 727 C CA . MET A 1 98 ? -2.509 40.975 4.683 1.00 46.97 98 MET A CA 1
ATOM 728 C C . MET A 1 98 ? -2.880 41.670 5.986 1.00 46.97 98 MET A C 1
ATOM 730 O O . MET A 1 98 ? -2.823 42.890 6.089 1.00 46.97 98 MET A O 1
ATOM 734 N N . ASN A 1 99 ? -3.357 40.875 6.938 1.00 42.69 99 ASN A N 1
ATOM 735 C CA . ASN A 1 99 ? -3.321 41.237 8.342 1.00 42.69 99 ASN A CA 1
ATOM 736 C C . ASN A 1 99 ? -2.415 40.219 9.030 1.00 42.69 99 ASN A C 1
ATOM 738 O O . ASN A 1 99 ? -2.636 39.021 8.872 1.00 42.69 99 ASN A O 1
ATOM 742 N N . GLY A 1 100 ? -1.429 40.714 9.769 1.00 42.88 100 GLY A N 1
ATOM 743 C CA . GLY A 1 100 ? -0.646 39.917 10.702 1.00 42.88 100 GLY A CA 1
ATOM 744 C C . GLY A 1 100 ? 0.515 39.164 10.068 1.00 42.88 100 GLY A C 1
ATOM 745 O O . GLY A 1 100 ? 0.351 38.138 9.420 1.00 42.88 100 GLY A O 1
ATOM 746 N N . SER A 1 101 ? 1.712 39.675 10.313 1.00 49.34 101 SER A N 1
ATOM 747 C CA . SER A 1 101 ? 2.956 38.920 10.324 1.00 49.34 101 SER A CA 1
ATOM 748 C C . SER A 1 101 ? 2.840 37.721 11.274 1.00 49.34 101 SER A C 1
ATOM 750 O O . SER A 1 101 ? 3.114 37.855 12.463 1.00 49.34 101 SER A O 1
ATOM 752 N N . ASP A 1 102 ? 2.436 36.565 10.755 1.00 46.88 102 ASP A N 1
ATOM 753 C CA . ASP A 1 102 ? 2.553 35.285 11.450 1.00 46.88 102 ASP A CA 1
ATOM 754 C C . ASP A 1 102 ? 3.762 34.537 10.875 1.00 46.88 102 ASP A C 1
ATOM 756 O O . ASP A 1 102 ? 3.670 33.743 9.940 1.00 46.88 102 ASP A O 1
ATOM 760 N N . TRP A 1 103 ? 4.946 34.908 11.370 1.00 46.34 103 TRP A N 1
ATOM 761 C CA . TRP A 1 103 ? 6.217 34.227 11.093 1.00 46.34 103 TRP A CA 1
ATOM 762 C C . TRP A 1 103 ? 6.362 32.922 11.901 1.00 46.34 103 TRP A C 1
ATOM 764 O O . TRP A 1 103 ? 7.435 32.323 11.905 1.00 46.34 103 TRP A O 1
ATOM 774 N N . GLY A 1 104 ? 5.292 32.478 12.570 1.00 50.50 104 GLY A N 1
ATOM 775 C CA . GLY A 1 104 ? 5.169 31.191 13.244 1.00 50.50 104 GLY A CA 1
ATOM 776 C C . GLY A 1 104 ? 4.217 30.279 12.484 1.00 50.50 104 GLY A C 1
ATOM 777 O O . GLY A 1 104 ? 3.195 29.859 13.012 1.00 50.50 104 GLY A O 1
ATOM 778 N N . ASP A 1 105 ? 4.522 29.981 11.219 1.00 53.44 105 ASP A N 1
ATOM 779 C CA . ASP A 1 105 ? 3.783 28.953 10.495 1.00 53.44 105 ASP A CA 1
ATOM 780 C C . ASP A 1 105 ? 4.155 27.570 11.060 1.00 53.44 105 ASP A C 1
ATOM 782 O O . ASP A 1 105 ? 4.921 26.820 10.460 1.00 53.44 105 ASP A O 1
ATOM 786 N N . ASP A 1 106 ? 3.597 27.227 12.227 1.00 57.81 106 ASP A N 1
ATOM 787 C CA . ASP A 1 106 ? 3.693 25.921 12.900 1.00 57.81 106 ASP A CA 1
ATOM 788 C C . ASP A 1 106 ? 3.069 24.783 12.069 1.00 57.81 106 ASP A C 1
ATOM 790 O O . ASP A 1 106 ? 2.929 23.643 12.529 1.00 57.81 106 ASP A O 1
ATOM 794 N N . ARG A 1 107 ? 2.675 25.049 10.815 1.00 56.62 107 ARG A N 1
ATOM 795 C CA . ARG A 1 107 ? 2.289 24.003 9.877 1.00 56.62 107 ARG A CA 1
ATOM 796 C C . ARG A 1 107 ? 3.490 23.076 9.681 1.00 56.62 107 ARG A C 1
ATOM 798 O O . ARG A 1 107 ? 4.538 23.506 9.200 1.00 56.62 107 ARG A O 1
ATOM 805 N N . PRO A 1 108 ? 3.348 21.773 9.991 1.00 57.78 108 PRO A N 1
ATOM 806 C CA . PRO A 1 108 ? 4.412 20.814 9.761 1.00 57.78 108 PRO A CA 1
ATOM 807 C C . PRO A 1 108 ? 4.879 20.911 8.309 1.00 57.78 108 PRO A C 1
ATOM 809 O O . PRO A 1 108 ? 4.044 20.881 7.402 1.00 57.78 108 PRO A O 1
ATOM 812 N N . PHE A 1 109 ? 6.200 20.954 8.098 1.00 57.91 109 PHE A N 1
ATOM 813 C CA . PHE A 1 109 ? 6.861 21.023 6.780 1.00 57.91 109 PHE A CA 1
ATOM 814 C C . PHE A 1 109 ? 6.288 20.040 5.738 1.00 57.91 109 PHE A C 1
ATOM 816 O O . PHE A 1 109 ? 6.415 20.234 4.533 1.00 57.91 109 PHE A O 1
ATOM 823 N N . ASP A 1 110 ? 5.627 18.977 6.199 1.00 58.81 110 ASP A N 1
ATOM 824 C CA . ASP A 1 110 ? 4.960 17.997 5.363 1.00 58.81 110 ASP A CA 1
ATOM 825 C C . ASP A 1 110 ? 3.498 17.776 5.794 1.00 58.81 110 ASP A C 1
ATOM 827 O O . ASP A 1 110 ? 3.185 16.911 6.618 1.00 58.81 110 ASP A O 1
ATOM 831 N N . SER A 1 111 ? 2.590 18.558 5.207 1.00 58.19 111 SER A N 1
ATOM 832 C CA . SER A 1 111 ? 1.140 18.499 5.433 1.00 58.19 111 SER A CA 1
ATOM 833 C C . SER A 1 111 ? 0.423 17.432 4.591 1.00 58.19 111 SER A C 1
ATOM 835 O O . SER A 1 111 ? -0.808 17.409 4.553 1.00 58.19 111 SER A O 1
ATOM 837 N N . ARG A 1 112 ? 1.149 16.498 3.946 1.00 65.31 112 ARG A N 1
ATOM 838 C CA . ARG A 1 112 ? 0.592 15.478 3.024 1.00 65.31 112 ARG A CA 1
ATOM 839 C C . ARG A 1 112 ? -0.296 14.404 3.671 1.00 65.31 112 ARG A C 1
ATOM 841 O O . ARG A 1 11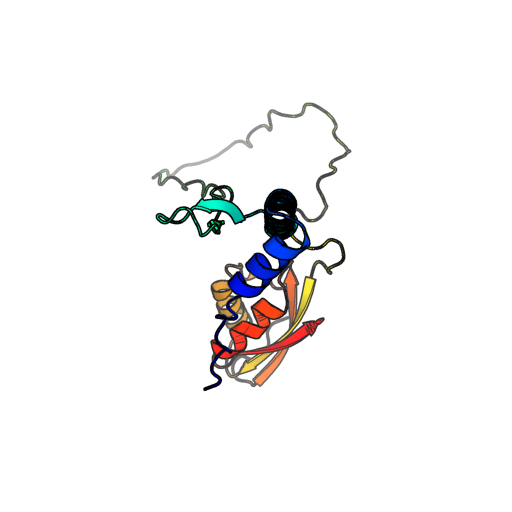2 ? -0.534 13.369 3.062 1.00 65.31 112 ARG A O 1
ATOM 848 N N . GLY A 1 113 ? -0.837 14.656 4.860 1.00 55.75 113 GLY A N 1
ATOM 849 C CA . GLY A 1 113 ? -1.961 13.899 5.399 1.00 55.75 113 GLY A CA 1
ATOM 850 C C . GLY A 1 113 ? -1.581 12.517 5.925 1.00 55.75 113 GLY A C 1
ATOM 851 O O . GLY A 1 113 ? -1.322 11.575 5.191 1.00 55.75 113 GLY A O 1
ATOM 852 N N . SER A 1 114 ? -1.561 12.404 7.246 1.00 54.75 114 SER A N 1
ATOM 853 C CA . SER A 1 114 ? -2.195 11.315 7.998 1.00 54.75 114 SER A CA 1
ATOM 854 C C . SER A 1 114 ? -1.820 11.554 9.453 1.00 54.75 114 SER A C 1
ATOM 856 O O . SER A 1 114 ? -0.657 11.370 9.827 1.00 54.75 114 SER A O 1
ATOM 858 N N . SER A 1 115 ? -2.792 12.016 10.242 1.00 58.50 115 SER A N 1
ATOM 859 C CA . SER A 1 115 ? -2.705 12.162 11.703 1.00 58.50 115 SER A CA 1
ATOM 860 C C . SER A 1 115 ? -2.665 10.809 12.425 1.00 58.50 115 SER A C 1
ATOM 862 O O . SER A 1 115 ? -2.434 10.759 13.627 1.00 58.50 115 SER A O 1
ATOM 864 N N . SER A 1 116 ? -2.892 9.714 11.690 1.00 67.62 116 SER A N 1
ATOM 865 C CA . SER A 1 116 ? -2.891 8.338 12.197 1.00 67.62 116 SER A CA 1
ATOM 866 C C . SER A 1 116 ? -1.583 7.584 11.935 1.00 67.62 116 SER A C 1
ATOM 868 O O . SER A 1 116 ? -1.488 6.405 12.264 1.00 67.62 116 SER A O 1
ATOM 870 N N . TRP A 1 117 ? -0.574 8.226 11.329 1.00 79.56 117 TRP A N 1
ATOM 871 C CA . TRP A 1 117 ? 0.726 7.583 11.125 1.00 79.56 117 TRP A CA 1
ATOM 872 C C . TRP A 1 117 ? 1.496 7.502 12.452 1.00 79.56 117 TRP A C 1
ATOM 874 O O . TRP A 1 117 ? 1.562 8.520 13.145 1.00 79.56 117 TRP A O 1
ATOM 884 N N . PRO A 1 118 ? 2.089 6.348 12.809 1.00 77.88 118 PRO A N 1
ATOM 885 C CA . PRO A 1 118 ? 2.819 6.211 14.065 1.00 77.88 118 PRO A CA 1
ATOM 886 C C . PRO A 1 118 ? 3.990 7.197 14.127 1.00 77.88 118 PRO A C 1
ATOM 888 O O . PRO A 1 118 ? 4.744 7.323 13.162 1.00 77.88 118 PRO A O 1
ATOM 891 N N . ALA A 1 119 ? 4.167 7.880 15.260 1.00 76.19 119 ALA A N 1
ATOM 892 C CA . ALA A 1 119 ? 5.256 8.846 15.437 1.00 76.19 119 ALA A CA 1
ATOM 893 C C . ALA A 1 119 ? 6.648 8.187 15.382 1.00 76.19 119 ALA A C 1
ATOM 895 O O . ALA A 1 119 ? 7.610 8.807 14.938 1.00 76.19 119 ALA A O 1
ATOM 896 N N . ASN A 1 120 ? 6.737 6.919 15.789 1.00 78.00 120 ASN A N 1
ATOM 897 C CA . ASN A 1 120 ? 7.947 6.100 15.745 1.00 78.00 120 ASN A CA 1
ATOM 898 C C . ASN A 1 120 ? 8.200 5.438 14.378 1.00 78.00 120 ASN A C 1
ATOM 900 O O . ASN A 1 120 ? 9.262 4.854 14.179 1.00 78.00 120 ASN A O 1
ATOM 904 N N . ALA A 1 121 ? 7.253 5.504 13.438 1.00 76.00 121 ALA A N 1
ATOM 905 C CA . ALA A 1 121 ? 7.428 4.941 12.105 1.00 76.00 121 ALA A CA 1
ATOM 906 C C . ALA A 1 121 ? 8.012 5.988 11.148 1.00 76.00 121 ALA A C 1
ATOM 908 O O . ALA A 1 121 ? 7.498 7.105 11.031 1.00 76.00 121 ALA A O 1
ATOM 909 N N . GLY A 1 122 ? 9.047 5.603 10.397 1.00 83.00 122 GLY A N 1
ATOM 910 C CA . GLY A 1 122 ? 9.612 6.433 9.334 1.00 83.00 122 GLY A CA 1
ATOM 911 C C . GLY A 1 122 ? 8.531 6.927 8.364 1.00 83.00 122 GLY A C 1
ATOM 912 O O . GLY A 1 122 ? 7.591 6.208 8.029 1.00 83.00 122 GLY A O 1
ATOM 913 N N . LYS A 1 123 ? 8.636 8.185 7.916 1.00 87.56 123 LYS A N 1
ATOM 914 C CA . LYS A 1 123 ? 7.633 8.801 7.023 1.00 87.56 123 LYS A CA 1
ATOM 915 C C . LYS A 1 123 ? 7.594 8.156 5.638 1.00 87.56 123 LYS A C 1
ATOM 917 O O . LYS A 1 123 ? 6.564 8.214 4.970 1.00 87.56 123 LYS A O 1
ATOM 922 N N . PHE A 1 124 ? 8.709 7.584 5.199 1.00 90.62 124 PHE A N 1
ATOM 923 C CA . PHE A 1 124 ? 8.848 6.955 3.895 1.00 90.62 124 PHE A CA 1
ATOM 924 C C . PHE A 1 124 ? 9.208 5.493 4.068 1.00 90.62 124 PHE A C 1
ATOM 926 O O . PHE A 1 124 ? 10.166 5.177 4.764 1.00 90.62 124 PHE A O 1
ATOM 933 N N . LEU A 1 125 ? 8.462 4.638 3.384 1.00 92.75 125 LEU A N 1
ATOM 934 C CA . LEU A 1 125 ? 8.796 3.235 3.218 1.00 92.75 125 LEU A CA 1
ATOM 935 C C . LEU A 1 125 ? 9.651 3.093 1.962 1.00 92.75 125 LEU A C 1
ATOM 937 O O . LEU A 1 125 ? 9.254 3.575 0.894 1.00 92.75 125 LEU A O 1
ATOM 941 N N . ARG A 1 126 ? 10.795 2.419 2.074 1.00 95.06 126 ARG A N 1
ATOM 942 C CA . ARG A 1 126 ? 11.645 2.066 0.931 1.00 95.06 126 ARG A CA 1
ATOM 943 C C . ARG A 1 126 ? 11.420 0.601 0.581 1.00 95.06 126 ARG A C 1
ATOM 945 O O . ARG A 1 126 ? 11.344 -0.243 1.466 1.00 95.06 126 ARG A O 1
ATOM 952 N N . PHE A 1 127 ? 11.323 0.290 -0.706 1.00 95.75 127 PHE A N 1
ATOM 953 C CA . PHE A 1 127 ? 11.179 -1.086 -1.177 1.00 95.75 127 PHE A CA 1
ATOM 954 C C . PHE A 1 127 ? 11.791 -1.281 -2.562 1.00 95.75 127 PHE A C 1
ATOM 956 O O . PHE A 1 127 ? 12.074 -0.320 -3.279 1.00 95.75 127 PHE A O 1
ATOM 963 N N . HIS A 1 128 ? 12.004 -2.534 -2.947 1.00 95.94 128 HIS A N 1
ATOM 964 C CA . HIS A 1 128 ? 12.423 -2.914 -4.290 1.00 95.94 128 HIS A CA 1
ATOM 965 C C . HIS A 1 128 ? 11.217 -3.255 -5.158 1.00 95.94 128 HIS A C 1
ATOM 967 O O . HIS A 1 128 ? 10.389 -4.089 -4.796 1.00 95.94 128 HIS A O 1
ATOM 973 N N . LEU A 1 129 ? 11.146 -2.614 -6.322 1.00 95.81 129 LEU A N 1
ATOM 974 C CA . LEU A 1 129 ? 10.203 -2.895 -7.393 1.00 95.81 129 LEU A CA 1
ATOM 975 C C . LEU A 1 129 ? 10.925 -3.693 -8.476 1.00 95.81 129 LEU A C 1
ATOM 977 O O . LEU A 1 129 ? 11.814 -3.161 -9.140 1.00 95.81 129 LEU A O 1
ATOM 981 N N . CYS A 1 130 ? 10.519 -4.942 -8.667 1.00 96.25 130 CYS A N 1
ATOM 982 C CA . CYS A 1 130 ? 10.903 -5.762 -9.805 1.00 96.25 130 CYS A CA 1
ATOM 983 C C . CYS A 1 130 ? 9.769 -5.741 -10.831 1.00 96.25 130 CYS A C 1
ATOM 985 O O . CYS A 1 130 ? 8.615 -6.019 -10.500 1.00 96.25 130 CYS A O 1
ATOM 987 N N . LYS A 1 131 ? 10.089 -5.382 -12.071 1.00 94.81 131 LYS A N 1
ATOM 988 C CA . LYS A 1 131 ? 9.142 -5.344 -13.188 1.00 94.81 131 LYS A CA 1
ATOM 989 C C . LYS A 1 131 ? 9.678 -6.158 -14.354 1.00 94.81 131 LYS A C 1
ATOM 991 O O . LYS A 1 131 ? 10.878 -6.132 -14.618 1.00 94.81 131 LYS A O 1
ATOM 996 N N . GLU A 1 132 ? 8.777 -6.823 -15.057 1.00 96.25 132 GLU A N 1
ATOM 997 C CA . GLU A 1 132 ? 9.061 -7.625 -16.242 1.00 96.25 132 GLU A CA 1
ATOM 998 C C . GLU A 1 132 ? 8.215 -7.118 -17.406 1.00 96.25 132 GLU A C 1
ATOM 1000 O O . GLU A 1 132 ? 6.994 -7.001 -17.290 1.00 96.25 132 GLU A O 1
ATOM 1005 N N . ASN A 1 133 ? 8.878 -6.789 -18.517 1.00 94.75 133 ASN A N 1
ATOM 1006 C CA . ASN A 1 133 ? 8.244 -6.303 -19.745 1.00 94.75 133 ASN A CA 1
ATOM 1007 C C . ASN A 1 133 ? 7.267 -5.122 -19.523 1.00 94.75 133 ASN A C 1
ATOM 1009 O O . ASN A 1 133 ? 6.227 -5.002 -20.177 1.00 94.75 133 ASN A O 1
ATOM 1013 N N . LYS A 1 134 ? 7.579 -4.251 -18.556 1.00 93.69 134 LYS A N 1
ATOM 1014 C CA . LYS A 1 134 ? 6.722 -3.140 -18.125 1.00 93.69 134 LYS A CA 1
ATOM 1015 C C . LYS A 1 134 ? 7.487 -1.840 -17.985 1.00 93.69 134 LYS A C 1
ATOM 1017 O O . LYS A 1 134 ? 8.678 -1.830 -17.681 1.00 93.69 134 LYS A O 1
ATOM 1022 N N . ASP A 1 135 ? 6.772 -0.737 -18.178 1.00 94.12 135 ASP A N 1
ATOM 1023 C CA . ASP A 1 135 ? 7.281 0.600 -17.895 1.00 94.12 135 ASP A CA 1
ATOM 1024 C C . ASP A 1 135 ? 7.244 0.899 -16.383 1.00 94.12 135 ASP A C 1
ATOM 1026 O O . ASP A 1 135 ? 6.355 0.425 -15.669 1.00 94.12 135 ASP A O 1
ATOM 1030 N N . THR A 1 136 ? 8.217 1.669 -15.880 1.00 93.62 136 THR A N 1
ATOM 1031 C CA . THR A 1 136 ? 8.294 2.028 -14.452 1.00 93.62 136 THR A CA 1
ATOM 1032 C C . THR A 1 136 ? 7.067 2.831 -14.006 1.00 93.62 136 THR A C 1
ATOM 1034 O O . THR A 1 136 ? 6.505 2.543 -12.949 1.00 93.62 136 THR A O 1
ATOM 1037 N N . GLN A 1 137 ? 6.630 3.820 -14.792 1.00 93.06 137 GLN A N 1
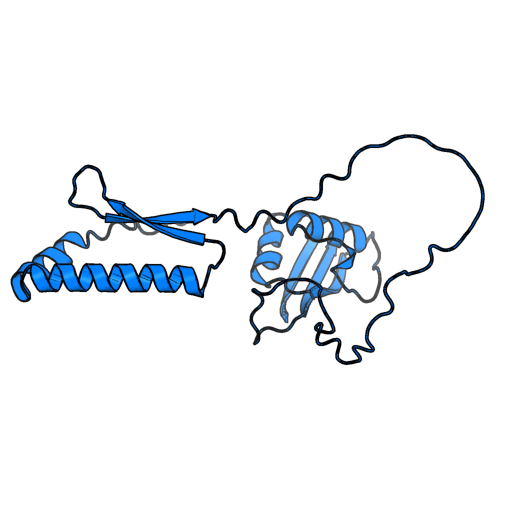ATOM 1038 C CA . GLN A 1 137 ? 5.483 4.661 -14.443 1.00 93.06 137 GLN A CA 1
ATOM 1039 C C . GLN A 1 137 ? 4.175 3.876 -14.511 1.00 93.06 137 GLN A C 1
ATOM 1041 O O . GLN A 1 137 ? 3.323 4.051 -13.642 1.00 93.06 137 GLN A O 1
ATOM 1046 N N . ASP A 1 138 ? 4.031 2.985 -15.493 1.00 93.44 138 ASP A N 1
ATOM 1047 C CA . ASP A 1 138 ? 2.856 2.116 -15.599 1.00 93.44 138 ASP A CA 1
ATOM 1048 C C . ASP A 1 138 ? 2.770 1.142 -14.410 1.00 93.44 138 ASP A C 1
ATOM 1050 O O . ASP A 1 138 ? 1.730 1.035 -13.756 1.00 93.44 138 ASP A O 1
ATOM 1054 N N . ALA A 1 139 ? 3.891 0.516 -14.030 1.00 94.56 139 ALA A N 1
ATOM 1055 C CA . ALA A 1 139 ? 3.949 -0.363 -12.862 1.00 94.56 139 ALA A CA 1
ATOM 1056 C C . ALA A 1 139 ? 3.551 0.361 -11.563 1.00 94.56 139 ALA A C 1
ATOM 1058 O O . ALA A 1 139 ? 2.715 -0.134 -10.801 1.00 94.56 139 ALA A O 1
ATOM 1059 N N . LEU A 1 140 ? 4.094 1.562 -11.336 1.00 94.56 140 LEU A N 1
ATOM 1060 C CA . LEU A 1 140 ? 3.735 2.398 -10.187 1.00 94.56 140 LEU A CA 1
ATOM 1061 C C . LEU A 1 140 ? 2.295 2.914 -10.265 1.00 94.56 140 LEU A C 1
ATOM 1063 O O . LEU A 1 140 ? 1.637 3.037 -9.235 1.00 94.56 140 LEU A O 1
ATOM 1067 N N . GLY A 1 141 ? 1.777 3.175 -11.465 1.00 93.69 141 GLY A N 1
ATOM 1068 C CA . GLY A 1 141 ? 0.391 3.575 -11.686 1.00 93.69 141 GLY A CA 1
ATOM 1069 C C . GLY A 1 141 ? -0.599 2.476 -11.302 1.00 93.69 141 GLY A C 1
ATOM 1070 O O . GLY A 1 141 ? -1.599 2.757 -10.642 1.00 93.69 141 GLY A O 1
ATOM 1071 N N . VAL A 1 142 ? -0.312 1.219 -11.650 1.00 94.00 142 VAL A N 1
ATOM 1072 C CA . VAL A 1 142 ? -1.129 0.065 -11.238 1.00 94.00 142 VAL A CA 1
ATOM 1073 C C . VAL A 1 142 ? -1.105 -0.106 -9.718 1.00 94.00 142 VAL A C 1
ATOM 1075 O O . VAL A 1 142 ? -2.166 -0.219 -9.102 1.00 94.00 142 VAL A O 1
ATOM 1078 N N . ILE A 1 143 ? 0.081 -0.059 -9.100 1.00 93.62 143 ILE A N 1
ATOM 1079 C CA . ILE A 1 143 ? 0.227 -0.140 -7.636 1.00 93.62 143 ILE A CA 1
ATOM 1080 C C . ILE A 1 143 ? -0.525 1.015 -6.958 1.00 93.62 143 ILE A C 1
ATOM 1082 O O . ILE A 1 143 ? -1.292 0.793 -6.022 1.00 93.62 143 ILE A O 1
ATOM 1086 N N . GLY A 1 144 ? -0.362 2.241 -7.459 1.00 92.81 144 GLY A N 1
ATOM 1087 C CA . GLY A 1 144 ? -1.042 3.433 -6.959 1.00 92.81 144 GLY A CA 1
ATOM 1088 C C . GLY A 1 144 ? -2.561 3.304 -7.018 1.00 92.81 144 GLY A C 1
ATOM 1089 O O . GLY A 1 144 ? -3.224 3.502 -6.004 1.00 92.81 144 GLY A O 1
ATOM 1090 N N . LYS A 1 145 ? -3.117 2.864 -8.155 1.00 91.94 145 LYS A N 1
ATOM 1091 C CA . LYS A 1 145 ? -4.561 2.611 -8.306 1.00 91.94 145 LYS A CA 1
ATOM 1092 C C . LYS A 1 145 ? -5.083 1.605 -7.279 1.00 91.94 145 LYS A C 1
ATOM 1094 O O . LYS A 1 145 ? -6.140 1.834 -6.699 1.00 91.94 145 LYS A O 1
ATOM 1099 N N . MET A 1 146 ? -4.344 0.524 -7.017 1.00 90.88 146 MET A N 1
ATOM 1100 C CA . MET A 1 146 ? -4.739 -0.481 -6.021 1.00 90.88 146 MET A CA 1
ATOM 1101 C C . MET A 1 146 ? -4.650 0.029 -4.575 1.00 90.88 146 MET A C 1
ATOM 1103 O O . MET A 1 146 ? -5.402 -0.440 -3.725 1.00 90.88 146 MET A O 1
ATOM 1107 N N . LEU A 1 147 ? -3.755 0.980 -4.296 1.00 89.88 147 LEU A N 1
ATOM 1108 C CA . LEU A 1 147 ? -3.588 1.594 -2.974 1.00 89.88 147 LEU A CA 1
ATOM 1109 C C . LEU A 1 147 ? -4.424 2.868 -2.771 1.00 89.88 147 LEU A C 1
ATOM 1111 O O . LEU A 1 147 ? -4.444 3.399 -1.663 1.00 89.88 147 LEU A O 1
ATOM 1115 N N . GLY A 1 148 ? -5.086 3.381 -3.813 1.00 88.88 148 GLY A N 1
ATOM 1116 C CA . GLY A 1 148 ? -5.749 4.688 -3.781 1.00 88.88 148 GLY A CA 1
ATOM 1117 C C . GLY A 1 148 ? -4.770 5.869 -3.728 1.00 88.88 148 GLY A C 1
ATOM 1118 O O . GLY A 1 148 ? -5.111 6.935 -3.223 1.00 88.88 148 GLY A O 1
ATOM 1119 N N . LEU A 1 149 ? -3.545 5.678 -4.221 1.00 89.19 149 LEU A N 1
ATOM 1120 C CA . LEU A 1 149 ? -2.476 6.673 -4.232 1.00 89.19 149 LEU A CA 1
ATOM 1121 C C . LEU A 1 149 ? -2.234 7.195 -5.645 1.00 89.19 149 LEU A C 1
ATOM 1123 O O . LEU A 1 149 ? -2.345 6.472 -6.635 1.00 89.19 149 LEU A O 1
ATOM 1127 N N . GLN A 1 150 ? -1.835 8.458 -5.734 1.00 86.56 150 GLN A N 1
ATOM 1128 C CA . GLN A 1 150 ? -1.416 9.049 -6.997 1.00 86.56 150 GLN A CA 1
ATOM 1129 C C . GLN A 1 150 ? 0.034 8.671 -7.316 1.00 86.56 150 GLN A C 1
ATOM 1131 O O . GLN A 1 150 ? 0.858 8.556 -6.413 1.00 86.56 150 GLN A O 1
ATOM 1136 N N . SER A 1 151 ? 0.376 8.549 -8.602 1.00 83.94 151 SER A N 1
ATOM 1137 C CA . SER A 1 151 ? 1.728 8.163 -9.039 1.00 83.94 151 SER A CA 1
ATOM 1138 C C . SER A 1 151 ? 2.830 9.083 -8.495 1.00 83.94 151 SER A C 1
ATOM 1140 O O . SER A 1 151 ? 3.926 8.622 -8.205 1.00 83.94 151 SER A O 1
ATOM 1142 N N . ARG A 1 152 ? 2.520 10.370 -8.266 1.00 86.00 152 ARG A N 1
ATOM 1143 C CA . ARG A 1 152 ? 3.436 11.360 -7.665 1.00 86.00 152 ARG A CA 1
ATOM 1144 C C . ARG A 1 152 ? 3.830 11.063 -6.213 1.00 86.00 152 ARG A C 1
ATOM 1146 O O . ARG A 1 152 ? 4.735 11.700 -5.687 1.00 86.00 152 ARG A O 1
ATOM 1153 N N . SER A 1 153 ? 3.103 10.172 -5.541 1.00 88.31 153 SER A N 1
ATOM 1154 C CA . SER A 1 153 ? 3.397 9.768 -4.164 1.00 88.31 153 SER A CA 1
ATOM 1155 C C . SER A 1 153 ? 4.562 8.779 -4.081 1.00 88.31 153 SER A C 1
ATOM 1157 O O . SER A 1 153 ? 5.060 8.535 -2.982 1.00 88.31 153 SER A O 1
ATOM 1159 N N . PHE A 1 154 ? 4.985 8.214 -5.217 1.00 93.19 154 PHE A N 1
ATOM 1160 C CA . PHE A 1 154 ? 6.138 7.330 -5.313 1.00 93.19 154 PHE A CA 1
ATOM 1161 C C . PHE A 1 154 ? 7.379 8.114 -5.753 1.00 93.19 154 PHE A C 1
ATOM 1163 O O . PHE A 1 154 ? 7.340 8.828 -6.754 1.00 93.19 154 PHE A O 1
ATOM 1170 N N . GLY A 1 155 ? 8.484 7.958 -5.026 1.00 94.31 155 GLY A N 1
ATOM 1171 C CA . GLY A 1 155 ? 9.801 8.467 -5.410 1.00 94.31 155 GLY A CA 1
ATOM 1172 C C . GLY A 1 155 ? 10.671 7.354 -5.990 1.00 94.31 155 GLY A C 1
ATOM 1173 O O . GLY A 1 155 ? 10.681 6.241 -5.471 1.00 94.31 155 GLY A O 1
ATOM 1174 N N . PHE A 1 156 ? 11.400 7.627 -7.070 1.00 93.94 156 PHE A N 1
ATOM 1175 C CA . PHE A 1 156 ? 12.315 6.668 -7.695 1.00 93.94 156 PHE A CA 1
ATOM 1176 C C . PHE A 1 156 ? 13.411 7.395 -8.487 1.00 93.94 156 PHE A C 1
ATOM 1178 O O . PHE A 1 156 ? 13.204 8.511 -8.955 1.00 93.94 156 PHE A O 1
ATOM 1185 N N . SER A 1 157 ? 14.571 6.758 -8.660 1.00 86.19 157 SER A N 1
ATOM 1186 C CA . SER A 1 157 ? 15.784 7.394 -9.213 1.00 86.19 157 SER A CA 1
ATOM 1187 C C . SER A 1 157 ? 15.869 7.415 -10.748 1.00 86.19 157 SER A C 1
ATOM 1189 O O . SER A 1 157 ? 16.953 7.580 -11.297 1.00 86.19 157 SER A O 1
ATOM 1191 N N . GLY A 1 158 ? 14.755 7.199 -11.450 1.00 91.00 158 GLY A N 1
ATOM 1192 C CA . GLY A 1 158 ? 14.700 7.132 -12.914 1.00 91.00 158 GLY A CA 1
ATOM 1193 C C . GLY A 1 158 ? 13.961 5.909 -13.458 1.00 91.00 158 GLY A C 1
ATOM 1194 O O . GLY A 1 158 ? 13.658 4.951 -12.740 1.00 91.00 158 GLY A O 1
ATOM 1195 N N . THR A 1 159 ? 13.635 5.960 -14.744 1.00 92.50 159 THR A N 1
ATOM 1196 C CA . THR A 1 159 ? 12.977 4.860 -15.452 1.00 92.50 159 THR A CA 1
ATOM 1197 C C . THR A 1 159 ? 13.991 3.788 -15.851 1.00 92.50 159 THR A C 1
ATOM 1199 O O . THR A 1 159 ? 15.192 4.041 -15.963 1.00 92.50 159 THR A O 1
ATOM 1202 N N . LYS A 1 160 ? 13.508 2.558 -16.020 1.00 92.56 160 LYS A N 1
ATOM 1203 C CA . LYS A 1 160 ? 14.297 1.415 -16.495 1.00 92.56 160 LYS A CA 1
ATOM 1204 C C . LYS A 1 160 ? 13.649 0.826 -17.735 1.00 92.56 160 LYS A C 1
ATOM 1206 O O . LYS A 1 160 ? 12.429 0.925 -17.880 1.00 92.56 160 LYS A O 1
ATOM 1211 N N . ASP A 1 161 ? 14.444 0.163 -18.569 1.00 92.25 161 ASP A N 1
ATOM 1212 C CA . ASP A 1 161 ? 14.009 -0.376 -19.857 1.00 92.25 161 ASP A CA 1
ATOM 1213 C C . ASP A 1 161 ? 12.709 -1.167 -19.761 1.00 92.25 161 ASP A C 1
ATOM 1215 O O . ASP A 1 161 ? 12.515 -1.991 -18.863 1.00 92.25 161 ASP A O 1
ATOM 1219 N N . LYS A 1 162 ? 11.794 -0.899 -20.697 1.00 92.62 162 LYS A N 1
ATOM 1220 C CA . LYS A 1 162 ? 10.504 -1.588 -20.750 1.00 92.62 162 LYS A CA 1
ATOM 1221 C C . LYS A 1 162 ? 10.690 -3.066 -21.072 1.00 92.62 162 LYS A C 1
ATOM 1223 O O . LYS A 1 162 ? 10.082 -3.901 -20.420 1.00 92.62 162 LYS A O 1
ATOM 1228 N N . ARG A 1 163 ? 11.518 -3.383 -22.071 1.00 94.12 163 ARG A N 1
ATOM 1229 C CA . ARG A 1 163 ? 11.723 -4.741 -22.601 1.00 94.12 163 ARG A CA 1
ATOM 1230 C C . ARG A 1 163 ? 12.824 -5.481 -21.834 1.00 94.12 163 ARG A C 1
ATOM 1232 O O . ARG A 1 163 ? 13.779 -5.962 -22.430 1.00 94.12 163 ARG A O 1
ATOM 1239 N N . ALA A 1 164 ? 12.715 -5.508 -20.511 1.00 93.12 164 ALA A N 1
ATOM 1240 C CA . ALA A 1 164 ? 13.676 -6.158 -19.630 1.00 93.12 164 ALA A CA 1
ATOM 1241 C C . ALA A 1 164 ? 13.015 -6.576 -18.308 1.00 93.12 164 ALA A C 1
ATOM 1243 O O . ALA A 1 164 ? 11.922 -6.109 -17.965 1.00 93.12 164 ALA A O 1
ATOM 1244 N N . VAL A 1 165 ? 13.706 -7.437 -17.560 1.00 96.06 165 VAL A N 1
ATOM 1245 C CA . VAL A 1 165 ? 13.445 -7.660 -16.136 1.00 96.06 165 VAL A CA 1
ATOM 1246 C C . VAL A 1 165 ? 14.367 -6.733 -15.361 1.00 96.06 165 VAL A C 1
ATOM 1248 O O . VAL A 1 165 ? 15.587 -6.849 -15.440 1.00 96.06 165 VAL A O 1
ATOM 1251 N N . THR A 1 166 ? 13.794 -5.774 -14.642 1.00 96.00 166 THR A N 1
ATOM 1252 C CA . THR A 1 166 ? 14.569 -4.726 -13.966 1.00 96.00 166 THR A CA 1
ATOM 1253 C C . THR A 1 166 ? 14.107 -4.572 -12.530 1.00 96.00 166 THR A C 1
ATOM 1255 O O . THR A 1 166 ? 12.901 -4.484 -12.287 1.00 96.00 166 THR A O 1
ATOM 1258 N N . THR A 1 167 ? 15.059 -4.455 -11.606 1.00 95.56 167 THR A N 1
ATOM 1259 C CA . THR A 1 167 ? 14.797 -4.153 -10.196 1.00 95.56 167 THR A CA 1
ATOM 1260 C C . THR A 1 167 ? 15.319 -2.764 -9.865 1.00 95.56 167 THR A C 1
ATOM 1262 O O . THR A 1 167 ? 16.445 -2.415 -10.216 1.00 95.56 167 THR A O 1
ATOM 1265 N N . GLN A 1 168 ? 14.508 -1.962 -9.185 1.00 95.62 168 GLN A N 1
ATOM 1266 C CA . GLN A 1 168 ? 14.897 -0.630 -8.732 1.00 95.62 168 GLN A CA 1
ATOM 1267 C C . GLN A 1 168 ? 14.321 -0.330 -7.353 1.00 95.62 168 GLN A C 1
ATOM 1269 O O . GLN A 1 168 ? 13.269 -0.852 -6.980 1.00 95.62 168 GLN A O 1
ATOM 1274 N N . GLN A 1 169 ? 14.989 0.547 -6.611 1.00 95.62 169 GLN A N 1
ATOM 1275 C CA . GLN A 1 169 ? 14.473 1.028 -5.340 1.00 95.62 169 GLN A CA 1
ATOM 1276 C C . GLN A 1 169 ? 13.421 2.122 -5.561 1.00 95.62 169 GLN A C 1
ATOM 1278 O O . GLN A 1 169 ? 13.581 3.002 -6.411 1.00 95.62 169 GLN A O 1
ATOM 1283 N N . VAL A 1 170 ? 12.342 2.051 -4.788 1.00 95.81 170 VAL A N 1
ATOM 1284 C CA . VAL A 1 170 ? 11.215 2.984 -4.801 1.00 95.81 170 VAL A CA 1
ATOM 1285 C C . VAL A 1 170 ? 10.896 3.382 -3.364 1.00 95.81 170 VAL A C 1
ATOM 1287 O O . VAL A 1 170 ? 11.026 2.579 -2.439 1.00 95.81 170 VAL A O 1
ATOM 1290 N N . THR A 1 171 ? 10.480 4.628 -3.171 1.00 95.50 171 THR A N 1
ATOM 1291 C CA . THR A 1 171 ? 9.996 5.146 -1.892 1.00 95.50 171 THR A CA 1
ATOM 1292 C C . THR A 1 171 ? 8.529 5.531 -1.986 1.00 95.50 171 THR A C 1
ATOM 1294 O O . THR A 1 171 ? 8.047 5.938 -3.042 1.00 95.50 171 THR A O 1
ATOM 1297 N N . VAL A 1 172 ? 7.795 5.412 -0.883 1.00 93.25 172 VAL A N 1
ATOM 1298 C CA . VAL A 1 172 ? 6.402 5.866 -0.802 1.00 93.25 172 VAL A CA 1
ATOM 1299 C C . VAL A 1 172 ? 6.108 6.469 0.566 1.00 93.25 172 VAL A C 1
ATOM 1301 O O . VAL A 1 172 ? 6.633 6.021 1.584 1.00 93.25 172 VAL A O 1
ATOM 1304 N N . PHE A 1 173 ? 5.281 7.511 0.592 1.00 90.38 173 PHE A N 1
ATOM 1305 C CA . PHE A 1 173 ? 4.976 8.263 1.806 1.00 90.38 173 PHE A CA 1
ATOM 1306 C C . PHE A 1 173 ? 3.845 7.628 2.626 1.00 90.38 173 PHE A C 1
ATOM 1308 O O . PHE A 1 173 ? 2.742 7.449 2.112 1.00 90.38 173 PHE A O 1
ATOM 1315 N N . LYS A 1 174 ? 4.108 7.347 3.909 1.00 87.88 174 LYS A N 1
ATOM 1316 C CA . LYS A 1 174 ? 3.139 6.882 4.919 1.00 87.88 174 LYS A CA 1
ATOM 1317 C C . LYS A 1 174 ? 2.277 5.690 4.474 1.00 87.88 174 LYS A C 1
ATOM 1319 O O . LYS A 1 174 ? 1.064 5.658 4.693 1.00 87.88 174 LYS A O 1
ATOM 1324 N N . VAL A 1 175 ? 2.906 4.684 3.864 1.00 90.00 175 VAL A N 1
ATOM 1325 C CA . VAL A 1 175 ? 2.257 3.410 3.514 1.00 90.00 175 VAL A CA 1
ATOM 1326 C C . VAL A 1 175 ? 2.923 2.275 4.287 1.00 90.00 175 VAL A C 1
ATOM 1328 O O . VAL A 1 175 ? 4.146 2.175 4.261 1.00 90.00 175 VAL A O 1
ATOM 1331 N N . PRO A 1 176 ? 2.159 1.400 4.963 1.00 90.31 176 PRO A N 1
ATOM 1332 C CA . PRO A 1 176 ? 2.726 0.252 5.659 1.00 90.31 176 PRO A CA 1
ATOM 1333 C C . PRO A 1 176 ? 3.163 -0.844 4.675 1.00 90.31 176 PRO A C 1
ATOM 1335 O O . PRO A 1 176 ? 2.456 -1.134 3.704 1.00 90.31 176 PRO A O 1
ATOM 1338 N N . ALA A 1 177 ? 4.279 -1.514 4.978 1.00 92.56 177 ALA A N 1
ATOM 1339 C CA . ALA A 1 177 ? 4.851 -2.580 4.147 1.00 92.56 177 ALA A CA 1
ATOM 1340 C C . ALA A 1 177 ? 3.849 -3.707 3.850 1.00 92.56 177 ALA A C 1
ATOM 1342 O O . ALA A 1 177 ? 3.732 -4.147 2.707 1.00 92.56 177 ALA A O 1
ATOM 1343 N N . ASN A 1 178 ? 3.038 -4.092 4.842 1.00 92.25 178 ASN A N 1
ATOM 1344 C CA . ASN A 1 178 ? 2.029 -5.148 4.709 1.00 92.25 178 ASN A CA 1
ATOM 1345 C C . ASN A 1 178 ? 1.018 -4.871 3.586 1.00 92.25 178 ASN A C 1
ATOM 1347 O O . ASN A 1 178 ? 0.641 -5.791 2.859 1.00 92.25 178 ASN A O 1
ATOM 1351 N N . LYS A 1 179 ? 0.604 -3.606 3.400 1.00 91.62 179 LYS A N 1
ATOM 1352 C CA . LYS A 1 179 ? -0.334 -3.238 2.325 1.00 91.62 179 LYS A CA 1
ATOM 1353 C C . LYS A 1 179 ? 0.288 -3.437 0.949 1.00 91.62 179 LYS A C 1
ATOM 1355 O O . LYS A 1 179 ? -0.399 -3.889 0.043 1.00 91.62 179 LYS A O 1
ATOM 1360 N N . ILE A 1 180 ? 1.570 -3.114 0.801 1.00 93.38 180 ILE A N 1
ATOM 1361 C CA . ILE A 1 180 ? 2.295 -3.252 -0.466 1.00 93.38 180 ILE A CA 1
ATOM 1362 C C . ILE A 1 180 ? 2.588 -4.727 -0.751 1.00 93.38 180 ILE A C 1
ATOM 1364 O O . ILE A 1 180 ? 2.309 -5.206 -1.846 1.00 93.38 180 ILE A O 1
ATOM 1368 N N . ALA A 1 181 ? 3.062 -5.471 0.250 1.00 94.19 181 ALA A N 1
ATOM 1369 C CA . ALA A 1 181 ? 3.345 -6.900 0.136 1.00 94.19 181 ALA A CA 1
ATOM 1370 C C . ALA A 1 181 ? 2.102 -7.719 -0.257 1.00 94.19 181 ALA A C 1
ATOM 1372 O O . ALA A 1 181 ? 2.200 -8.646 -1.062 1.00 94.19 181 ALA A O 1
ATOM 1373 N N . ALA A 1 182 ? 0.918 -7.351 0.248 1.00 93.56 182 ALA A N 1
ATOM 1374 C CA . ALA A 1 182 ? -0.342 -8.010 -0.099 1.00 93.56 182 ALA A CA 1
ATOM 1375 C C . ALA A 1 182 ? -0.695 -7.909 -1.598 1.00 93.56 182 ALA A C 1
ATOM 1377 O O . ALA A 1 182 ? -1.380 -8.788 -2.127 1.00 93.56 182 ALA A O 1
ATOM 1378 N N . LEU A 1 183 ? -0.210 -6.879 -2.303 1.00 92.81 183 LEU A N 1
ATOM 1379 C CA . LEU A 1 183 ? -0.485 -6.691 -3.730 1.00 92.81 183 LEU A CA 1
ATOM 1380 C C . LEU A 1 183 ? 0.239 -7.699 -4.620 1.00 92.81 183 LEU A C 1
ATOM 1382 O O . LEU A 1 183 ? -0.240 -7.955 -5.721 1.00 92.81 183 LEU A O 1
ATOM 1386 N N . ASN A 1 184 ? 1.326 -8.326 -4.155 1.00 93.44 184 ASN A N 1
ATOM 1387 C CA . ASN A 1 184 ? 2.087 -9.305 -4.942 1.00 93.44 184 ASN A CA 1
ATOM 1388 C C . ASN A 1 184 ? 1.219 -10.440 -5.508 1.00 93.44 184 ASN A C 1
ATOM 1390 O O . ASN A 1 184 ? 1.520 -10.963 -6.572 1.00 93.44 184 ASN A O 1
ATOM 1394 N N . LYS A 1 185 ? 0.117 -10.793 -4.834 1.00 90.56 185 LYS A N 1
ATOM 1395 C CA . LYS A 1 185 ? -0.823 -11.831 -5.295 1.00 90.56 185 LYS A CA 1
ATOM 1396 C C . LYS A 1 185 ? -1.692 -11.397 -6.481 1.00 90.56 185 LYS A C 1
ATOM 1398 O O . LYS A 1 185 ? -2.269 -12.239 -7.154 1.00 90.56 185 LYS A O 1
ATOM 1403 N N . ARG A 1 186 ? -1.842 -10.089 -6.695 1.00 90.00 186 ARG A N 1
ATOM 1404 C CA . ARG A 1 186 ? -2.737 -9.482 -7.698 1.00 90.00 186 ARG A CA 1
ATOM 1405 C C . ARG A 1 186 ? -1.976 -8.833 -8.852 1.00 90.00 186 ARG A C 1
ATOM 1407 O O . ARG A 1 186 ? -2.583 -8.461 -9.853 1.00 90.00 186 ARG A O 1
ATOM 1414 N N . LEU A 1 187 ? -0.672 -8.634 -8.692 1.00 90.75 187 LEU A N 1
ATOM 1415 C CA . LEU A 1 187 ? 0.179 -7.965 -9.661 1.00 90.75 187 LEU A CA 1
ATOM 1416 C C . LEU A 1 187 ? 0.750 -8.981 -10.656 1.00 90.75 187 LEU A C 1
ATOM 1418 O O . LEU A 1 187 ? 1.404 -9.944 -10.273 1.00 90.75 187 LEU A O 1
ATOM 1422 N N . TYR A 1 188 ? 0.536 -8.734 -11.947 1.00 91.62 188 TYR A N 1
ATOM 1423 C CA . TYR A 1 188 ? 1.131 -9.522 -13.028 1.00 91.62 188 TYR A CA 1
ATOM 1424 C C . TYR A 1 188 ? 2.353 -8.800 -13.604 1.00 91.62 188 TYR A C 1
ATOM 1426 O O . TYR A 1 188 ? 2.270 -7.603 -13.905 1.00 91.62 188 TYR A O 1
ATOM 1434 N N . GLY A 1 189 ? 3.487 -9.494 -13.739 1.00 92.12 189 GLY A N 1
ATOM 1435 C CA . GLY A 1 189 ? 4.748 -8.917 -14.235 1.00 92.12 189 GLY A CA 1
ATOM 1436 C C . GLY A 1 189 ? 5.344 -7.820 -13.339 1.00 92.12 189 GLY A C 1
ATOM 1437 O O . GLY A 1 189 ? 6.169 -7.029 -13.791 1.00 92.12 189 GLY A O 1
ATOM 1438 N N . ILE A 1 190 ? 4.885 -7.714 -12.086 1.00 95.75 190 ILE A N 1
ATOM 1439 C CA . ILE A 1 190 ? 5.383 -6.764 -11.085 1.00 95.75 190 ILE A CA 1
ATOM 1440 C C . ILE A 1 190 ? 5.481 -7.494 -9.746 1.00 95.75 190 ILE A C 1
ATOM 1442 O O . ILE A 1 190 ? 4.513 -8.116 -9.313 1.00 95.75 190 ILE A O 1
ATOM 1446 N N . LYS A 1 191 ? 6.628 -7.390 -9.078 1.00 95.75 191 LYS A N 1
ATOM 1447 C CA . LYS A 1 191 ? 6.866 -7.910 -7.729 1.00 95.75 191 LYS A CA 1
ATOM 1448 C C . LYS A 1 191 ? 7.476 -6.816 -6.861 1.00 95.75 191 LYS A C 1
ATOM 1450 O O . LYS A 1 191 ? 8.315 -6.046 -7.325 1.00 95.75 191 LYS A O 1
ATOM 1455 N N . VAL A 1 192 ? 7.069 -6.759 -5.601 1.00 95.75 192 VAL A N 1
ATOM 1456 C CA . VAL A 1 192 ? 7.594 -5.822 -4.601 1.00 95.75 192 VAL A CA 1
ATOM 1457 C C . VAL A 1 192 ? 8.136 -6.575 -3.391 1.00 95.75 192 VAL A C 1
ATOM 1459 O O . VAL A 1 192 ? 7.540 -7.557 -2.947 1.00 95.75 192 VAL A O 1
ATOM 1462 N N . GLY A 1 193 ? 9.271 -6.132 -2.858 1.00 94.69 193 GLY A N 1
ATOM 1463 C CA . GLY A 1 193 ? 9.948 -6.794 -1.741 1.00 94.69 193 GLY A CA 1
ATOM 1464 C C . GLY A 1 193 ? 11.028 -5.925 -1.107 1.00 94.69 193 GLY A C 1
ATOM 1465 O O . GLY A 1 193 ? 11.168 -4.762 -1.476 1.00 94.69 193 GLY A O 1
ATOM 1466 N N . ASN A 1 194 ? 11.786 -6.499 -0.167 1.00 94.75 194 ASN A N 1
ATOM 1467 C CA . ASN A 1 194 ? 12.883 -5.839 0.557 1.00 94.75 194 ASN A CA 1
ATOM 1468 C C . ASN A 1 194 ? 12.458 -4.484 1.147 1.00 94.75 194 ASN A C 1
ATOM 1470 O O . ASN A 1 194 ? 12.818 -3.431 0.630 1.00 94.75 194 ASN A O 1
ATOM 1474 N N . PHE A 1 195 ? 11.642 -4.533 2.198 1.00 93.44 195 PHE A N 1
ATOM 1475 C CA . PHE A 1 195 ? 11.069 -3.355 2.848 1.00 93.44 195 PHE A CA 1
ATOM 1476 C C . PHE A 1 195 ? 12.009 -2.807 3.934 1.00 93.44 195 PHE A C 1
ATOM 1478 O O . PHE A 1 195 ? 12.495 -3.590 4.751 1.00 93.44 195 PHE A O 1
ATOM 1485 N N . TRP A 1 196 ? 12.213 -1.485 3.956 1.00 87.12 196 TRP A N 1
ATOM 1486 C CA . TRP A 1 196 ? 12.951 -0.744 4.992 1.00 87.12 196 TRP A CA 1
ATOM 1487 C C . TRP A 1 196 ? 12.161 0.459 5.495 1.00 87.12 196 TRP A C 1
ATOM 1489 O O . TRP A 1 196 ? 11.586 1.182 4.640 1.00 87.12 196 TRP A O 1
#